Protein AF-A0A6N0DWV0-F1 (afdb_monomer_lite)

Radius of gyration: 39.63 Å; chains: 1; bounding box: 95×79×131 Å

Secondary structure (DSSP, 8-state):
-GGGHHHHHHHHHHHHHHHHHHHSSS---HHHHHHHHHHHHIIIIIIIHHHHHHHHHHHSHHHHHHHHTS---THHHHHHHHHHHHHHHHHHHHHS-HHHHHHHHHHHHHHHHHHHHHHHHHHHTT---TTSHHHHHHHHHHHHHHHHHHHHHHSPP---HHHHHSS------------------PPPPP---PPPPP--PPPPP-PPP----------PPPPPPPPPPPPPPP----------------PPPPPPPPPPPPPPPPPPPPPPPPPPPPPP-PPPPP-PPPGGGS--PPPTT-PPPTT----------TT---------TT-PPPPPP---TT----HHHHHHHHHHHHHHHHHHHHTT-

Foldseek 3Di:
DLQCQLVVLLVQLLVQLVCCQVPPPDHDDPQSSLLSSLLSLLQGNQQVVLQVLLCCLPVVVQVSQVLLQHHRDPVSNVSSVVSNVLNVLSNVLSPDDLVSLVVSLVVLLVVLLVVLVVLVVCVVVPRDNPHNSSVSSNCCSHVSSVSSVVSSVSHDDDDPCVVVVVPPPPPPPPDPPPPPPPDPDDDDDDDDDDDDDDPDDDDDDDDDDDDDDDDDDDDDDDDDDDDDDDDDDDDDDDDDDDDDDDDDDDDDDDDDDDDDDDDDDDDDDPDDDDDDDDDDPDPDDDDDPDPPPPDPDDPPPDDDPPPDDDPPDDDDPPDDPDPPPDPDPDDDDDDPPDDPPDDPDDPVNVVVVVVVVVVVVVVVVVVVD

Sequence (369 aa):
MTALFPILMWVAALVGAGAALRFGSKPADIGRAVSELTRYVFIFPLGVMGVWTFILHSLYAQDTALALGWAPSPFQFELALANLGIAAGCFYAAFAGKSGRLMMALIVGVFLIGSGVARIDSIVEGEVFSQGVGWSILIVDFATPIALMLLLWFAPREEPAAKAAEQPQQPARPQPQPVTRNLPQIAPPQPSSPQPVSLYPPPRPSGPSRSGVNQSGPVQRPPRQQPAPVRAEPRQAEPRQGESRQPGGRLPAPRQPAPPRQSPPLRPAPDPTPAPPQPRNEPLPRLDPDPGFEDFELPPDFELPPGFEPSPSFDPPTGFETPNFDPQPGRRAPLPQDPPSGAGGSLEDELEKATRAMRDRLARESDKG

pLDDT: mean 72.49, std 20.34, range [34.56, 98.75]

Structure (mmCIF, N/CA/C/O backbone):
data_AF-A0A6N0DWV0-F1
#
_entry.id   AF-A0A6N0DWV0-F1
#
loop_
_atom_site.group_PDB
_atom_site.id
_atom_site.type_symbol
_atom_site.label_atom_id
_atom_site.label_alt_id
_atom_site.label_comp_id
_atom_site.label_asym_id
_atom_site.label_entity_id
_atom_site.label_seq_id
_atom_site.pdbx_PDB_ins_code
_atom_site.Cartn_x
_atom_site.Cartn_y
_atom_site.Cartn_z
_atom_site.occupancy
_atom_site.B_iso_or_equiv
_atom_site.auth_seq_id
_atom_site.auth_comp_id
_atom_site.auth_asym_id
_atom_site.auth_atom_id
_atom_site.pdbx_PDB_model_num
ATOM 1 N N . MET A 1 1 ? -3.488 -12.998 -12.895 1.00 58.81 1 MET A N 1
ATOM 2 C CA . MET A 1 1 ? -3.799 -12.860 -11.449 1.00 58.81 1 MET A CA 1
ATOM 3 C C . MET A 1 1 ? -3.127 -11.633 -10.832 1.00 58.81 1 MET A C 1
ATOM 5 O O . MET A 1 1 ? -3.778 -10.944 -10.061 1.00 58.81 1 MET A O 1
ATOM 9 N N . THR A 1 2 ? -1.887 -11.310 -11.211 1.00 73.00 2 THR A N 1
ATOM 10 C CA . THR A 1 2 ? -1.129 -10.130 -10.744 1.00 73.00 2 THR A CA 1
ATOM 11 C C . THR A 1 2 ? -1.847 -8.791 -10.972 1.00 73.00 2 THR A C 1
ATOM 13 O O . THR A 1 2 ? -1.910 -7.983 -10.056 1.00 73.00 2 THR A O 1
ATOM 16 N N . ALA A 1 3 ? -2.487 -8.586 -12.130 1.00 83.00 3 ALA A N 1
ATOM 17 C CA . ALA A 1 3 ? -3.162 -7.320 -12.459 1.00 83.00 3 ALA A CA 1
ATOM 18 C C . ALA A 1 3 ? -4.378 -6.984 -11.569 1.00 83.00 3 ALA A C 1
ATOM 20 O O . ALA A 1 3 ? -4.740 -5.830 -11.407 1.00 83.00 3 ALA A O 1
ATOM 21 N N . LEU A 1 4 ? -5.035 -7.973 -10.958 1.00 89.75 4 LEU A N 1
ATOM 22 C CA . LEU A 1 4 ? -6.167 -7.695 -10.061 1.00 89.75 4 LEU A CA 1
ATOM 23 C C . LEU A 1 4 ? -5.728 -7.534 -8.609 1.00 89.75 4 LEU A C 1
ATOM 25 O O . LEU A 1 4 ? -6.506 -7.053 -7.790 1.00 89.75 4 LEU A O 1
ATOM 29 N N . PHE A 1 5 ? -4.498 -7.924 -8.282 1.00 91.38 5 PHE A N 1
ATOM 30 C CA . PHE A 1 5 ? -4.023 -7.974 -6.908 1.00 91.38 5 PHE A CA 1
ATOM 31 C C . PHE A 1 5 ? -4.120 -6.618 -6.180 1.00 91.38 5 PHE A C 1
ATOM 33 O O . PHE A 1 5 ? -4.683 -6.605 -5.084 1.00 91.38 5 PHE A O 1
ATOM 40 N N . PRO A 1 6 ? -3.726 -5.469 -6.774 1.00 92.44 6 PRO A N 1
ATOM 41 C CA . PRO A 1 6 ? -3.880 -4.170 -6.112 1.00 92.44 6 PRO A CA 1
ATOM 42 C C . PRO A 1 6 ? -5.339 -3.828 -5.780 1.00 92.44 6 PRO A C 1
ATOM 44 O O . PRO A 1 6 ? -5.650 -3.343 -4.692 1.00 92.44 6 PRO A O 1
ATOM 47 N N . ILE A 1 7 ? -6.257 -4.149 -6.695 1.00 93.25 7 ILE A N 1
ATOM 48 C CA . ILE A 1 7 ? -7.695 -3.923 -6.512 1.00 93.25 7 ILE A CA 1
ATOM 49 C C . ILE A 1 7 ? -8.254 -4.854 -5.431 1.00 93.25 7 ILE A C 1
ATOM 51 O O . ILE A 1 7 ? -9.029 -4.423 -4.578 1.00 93.25 7 ILE A O 1
ATOM 55 N N . LEU A 1 8 ? -7.826 -6.119 -5.413 1.00 95.44 8 LEU A N 1
ATOM 56 C CA . LEU A 1 8 ? -8.224 -7.080 -4.385 1.00 95.44 8 LEU A CA 1
ATOM 57 C C . LEU A 1 8 ? -7.757 -6.657 -2.989 1.00 95.44 8 LEU A C 1
ATOM 59 O O . LEU A 1 8 ? -8.485 -6.888 -2.027 1.00 95.44 8 LEU A O 1
ATOM 63 N N . MET A 1 9 ? -6.597 -6.007 -2.858 1.00 97.12 9 MET A N 1
ATOM 64 C CA . MET A 1 9 ? -6.143 -5.473 -1.568 1.00 97.12 9 MET A CA 1
ATOM 65 C C . MET A 1 9 ? -7.023 -4.318 -1.079 1.00 97.12 9 MET A C 1
ATOM 67 O O . MET A 1 9 ? -7.341 -4.247 0.108 1.00 97.12 9 MET A O 1
ATOM 71 N N . TRP A 1 10 ? -7.500 -3.462 -1.983 1.00 97.19 10 TRP A N 1
ATOM 72 C CA . TRP A 1 10 ? -8.509 -2.452 -1.653 1.00 97.19 10 TRP A CA 1
ATOM 73 C C . TRP A 1 10 ? -9.846 -3.070 -1.237 1.00 97.19 10 TRP A C 1
ATOM 75 O O . TRP A 1 10 ? -10.431 -2.663 -0.231 1.00 97.19 10 TRP A O 1
ATOM 85 N N . VAL A 1 11 ? -10.310 -4.099 -1.951 1.00 97.44 11 VAL A N 1
ATOM 86 C CA . VAL A 1 11 ? -11.511 -4.855 -1.559 1.00 97.44 11 VAL A CA 1
ATOM 87 C C . VAL A 1 11 ? -11.321 -5.495 -0.180 1.00 97.44 11 VAL A C 1
ATOM 89 O O . VAL A 1 11 ? -12.207 -5.388 0.665 1.00 97.44 11 VAL A O 1
ATOM 92 N N . ALA A 1 12 ? -10.159 -6.092 0.093 1.00 98.06 12 ALA A N 1
ATOM 93 C CA . ALA A 1 12 ? -9.832 -6.658 1.399 1.00 98.06 12 ALA A CA 1
ATOM 94 C C . ALA A 1 12 ? -9.845 -5.594 2.508 1.00 98.06 12 ALA A C 1
ATOM 96 O O . ALA A 1 12 ? -10.363 -5.859 3.593 1.00 98.06 12 ALA A O 1
ATOM 97 N N . ALA A 1 13 ? -9.364 -4.376 2.231 1.00 98.12 13 ALA A N 1
ATOM 98 C CA . ALA A 1 13 ? -9.442 -3.268 3.178 1.00 98.12 13 ALA A CA 1
ATOM 99 C C . ALA A 1 13 ? -10.889 -2.872 3.503 1.00 98.12 13 ALA A C 1
ATOM 101 O O . ALA A 1 13 ? -11.238 -2.721 4.676 1.00 98.12 13 ALA A O 1
ATOM 102 N N . LEU A 1 14 ? -11.747 -2.767 2.485 1.00 97.94 14 LEU A N 1
ATOM 103 C CA . LEU A 1 14 ? -13.171 -2.462 2.662 1.00 97.94 14 LEU A CA 1
ATOM 104 C C . LEU A 1 14 ? -13.898 -3.567 3.439 1.00 97.94 14 LEU A C 1
ATOM 106 O O . LEU A 1 14 ? -14.668 -3.273 4.354 1.00 97.94 14 LEU A O 1
ATOM 110 N N . VAL A 1 15 ? -13.628 -4.834 3.117 1.00 98.12 15 VAL A N 1
ATOM 111 C CA . VAL A 1 15 ? -14.206 -5.990 3.820 1.00 98.12 15 VAL A CA 1
ATOM 112 C C . VAL A 1 15 ? -13.731 -6.038 5.271 1.00 98.12 15 VAL A C 1
ATOM 114 O O . VAL A 1 15 ? -14.551 -6.226 6.167 1.00 98.12 15 VAL A O 1
ATOM 117 N N . GLY A 1 16 ? -12.437 -5.823 5.522 1.00 97.19 16 GLY A N 1
ATOM 118 C CA . GLY A 1 16 ? -11.869 -5.780 6.870 1.00 97.19 16 GLY A CA 1
ATOM 119 C C . GLY A 1 16 ? -12.485 -4.670 7.720 1.00 97.19 16 GLY A C 1
ATOM 120 O O . GLY A 1 16 ? -12.939 -4.925 8.839 1.00 97.19 16 GLY A O 1
ATOM 121 N N . ALA A 1 17 ? -12.596 -3.462 7.162 1.00 96.25 17 ALA A N 1
ATOM 122 C CA . ALA A 1 17 ? -13.246 -2.336 7.825 1.00 96.25 17 ALA A CA 1
ATOM 123 C C . ALA A 1 17 ? -14.735 -2.618 8.089 1.00 96.25 17 ALA A C 1
ATOM 125 O O . ALA A 1 17 ? -15.214 -2.432 9.208 1.00 96.25 17 ALA A O 1
ATOM 126 N N . GLY A 1 18 ? -15.459 -3.142 7.096 1.00 95.81 18 GLY A N 1
ATOM 127 C CA . GLY A 1 18 ? -16.867 -3.519 7.228 1.00 95.81 18 GLY A CA 1
ATOM 128 C C . GLY A 1 18 ? -17.097 -4.592 8.294 1.00 95.81 18 GLY A C 1
ATOM 129 O O . GLY A 1 18 ? -18.000 -4.458 9.121 1.00 95.81 18 GLY A O 1
ATOM 130 N N . ALA A 1 19 ? -16.246 -5.619 8.341 1.00 95.69 19 ALA A N 1
ATOM 131 C CA . ALA A 1 19 ? -16.285 -6.655 9.368 1.00 95.69 19 ALA A CA 1
ATOM 132 C C . ALA A 1 19 ? -16.011 -6.074 10.765 1.00 95.69 19 ALA A C 1
ATOM 134 O O . ALA A 1 19 ? -16.762 -6.352 11.702 1.00 95.69 19 ALA A O 1
ATOM 135 N N . ALA A 1 20 ? -1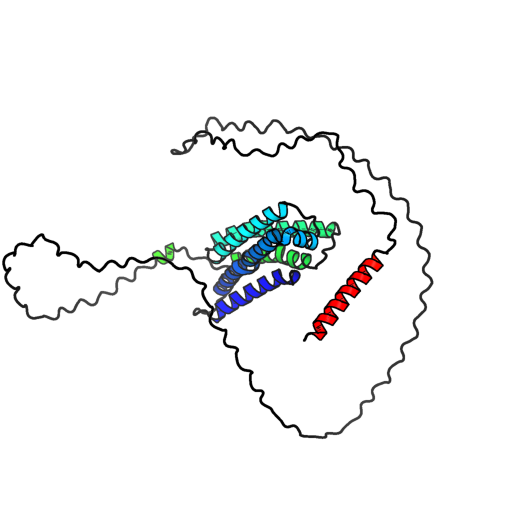4.999 -5.2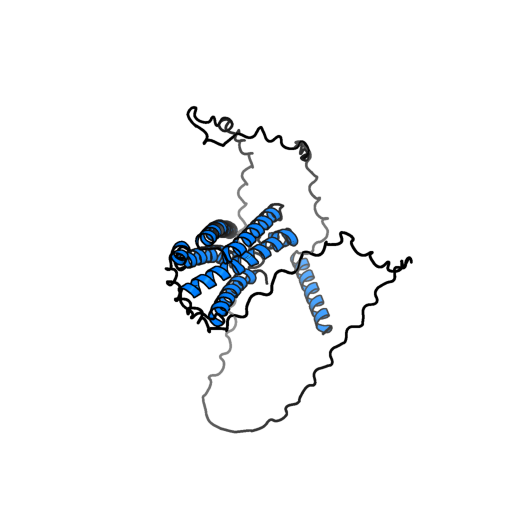13 10.910 1.00 93.62 20 ALA A N 1
ATOM 136 C CA . ALA A 1 20 ? -14.696 -4.558 12.183 1.00 93.62 20 ALA A CA 1
ATOM 137 C C . ALA A 1 20 ? -15.866 -3.694 12.683 1.00 93.62 20 ALA A C 1
ATOM 139 O O . ALA A 1 20 ? -16.192 -3.704 13.876 1.00 93.62 20 ALA A O 1
ATOM 140 N N . LEU A 1 21 ? -16.550 -2.987 11.782 1.00 94.06 21 LEU A N 1
ATOM 141 C CA . LEU A 1 21 ? -17.752 -2.225 12.116 1.00 94.06 21 LEU A CA 1
ATOM 142 C C . LEU A 1 21 ? -18.916 -3.140 12.510 1.00 94.06 21 LEU A C 1
ATOM 144 O O . LEU A 1 21 ? -19.553 -2.886 13.532 1.00 94.06 21 LEU A O 1
ATOM 148 N N . ARG A 1 22 ? -19.154 -4.218 11.752 1.00 93.38 22 ARG A N 1
ATOM 149 C CA . ARG A 1 22 ? -20.281 -5.145 11.944 1.00 93.38 22 ARG A CA 1
ATOM 150 C C . ARG A 1 22 ? -20.183 -5.991 13.212 1.00 93.38 22 ARG A C 1
ATOM 152 O O . ARG A 1 22 ? -21.222 -6.301 13.801 1.00 93.38 22 ARG A O 1
ATOM 159 N N . PHE A 1 23 ? -18.976 -6.411 13.584 1.00 92.31 23 PHE A N 1
ATOM 160 C CA . PHE A 1 23 ? -18.731 -7.322 14.707 1.00 92.31 23 PHE A CA 1
ATOM 161 C C . PHE A 1 23 ? -18.200 -6.621 15.963 1.00 92.31 23 PHE A C 1
ATOM 163 O O . PHE A 1 23 ? -18.047 -7.260 17.000 1.00 92.31 23 PHE A O 1
ATOM 170 N N . GLY A 1 24 ? -17.923 -5.318 15.899 1.00 85.50 24 GLY A N 1
ATOM 171 C CA . GLY A 1 24 ? -17.498 -4.560 17.072 1.00 85.50 24 GLY A CA 1
ATOM 172 C C . GLY A 1 24 ? -18.657 -4.200 18.002 1.00 85.50 24 GLY A C 1
ATOM 173 O O . GLY A 1 24 ? -19.756 -3.893 17.553 1.00 85.50 24 GLY A O 1
ATOM 174 N N . SER A 1 25 ? -18.388 -4.165 19.308 1.00 77.06 25 SER A N 1
ATOM 175 C CA . SER A 1 25 ? -19.392 -3.878 20.346 1.00 77.06 25 SER A CA 1
ATOM 176 C C . SER A 1 25 ? -19.855 -2.417 20.397 1.00 77.06 25 SER A C 1
ATOM 178 O O . SER A 1 25 ? -20.819 -2.102 21.088 1.00 77.06 25 SER A O 1
ATOM 180 N N . LYS A 1 26 ? -19.150 -1.506 19.714 1.00 79.56 26 LYS A N 1
ATOM 181 C CA . LYS A 1 26 ? -19.479 -0.075 19.670 1.00 79.56 26 LYS A CA 1
ATOM 182 C C . LYS A 1 26 ? -20.402 0.218 18.481 1.00 79.56 26 LYS A C 1
ATOM 184 O O . LYS A 1 26 ? -20.194 -0.376 17.422 1.00 79.56 26 LYS A O 1
ATOM 189 N N . PRO A 1 27 ? -21.365 1.148 18.603 1.00 80.06 27 PRO A N 1
ATOM 190 C CA . PRO A 1 27 ? -22.183 1.562 17.467 1.00 80.06 27 PRO A CA 1
ATOM 191 C C . PRO A 1 27 ? -21.300 2.072 16.320 1.00 80.06 27 PRO A C 1
ATOM 193 O O . PRO A 1 27 ? -20.208 2.604 16.538 1.00 80.06 27 PRO A O 1
ATOM 196 N N . ALA A 1 28 ? -21.745 1.850 15.086 1.00 83.06 28 ALA A N 1
ATOM 197 C CA . ALA A 1 28 ? -21.066 2.378 13.913 1.00 83.06 28 ALA A CA 1
ATOM 198 C C . ALA A 1 28 ? -21.375 3.877 13.799 1.00 83.06 28 ALA A C 1
ATOM 200 O O . ALA A 1 28 ? -22.519 4.255 13.558 1.00 83.06 28 ALA A O 1
ATOM 201 N N . ASP A 1 29 ? -20.358 4.715 13.978 1.00 91.25 29 ASP A N 1
ATOM 202 C CA . ASP A 1 29 ? -20.390 6.125 13.600 1.00 91.25 29 ASP A CA 1
ATOM 203 C C . ASP A 1 29 ? -19.400 6.382 12.447 1.00 91.25 29 ASP A C 1
ATOM 205 O O . ASP A 1 29 ? -18.578 5.525 12.098 1.00 91.25 29 ASP A O 1
ATOM 209 N N . ILE A 1 30 ? -19.497 7.562 11.828 1.00 90.44 30 ILE A N 1
ATOM 210 C CA . ILE A 1 30 ? -18.643 7.940 10.692 1.00 90.44 30 ILE A CA 1
ATOM 211 C C . ILE A 1 30 ? -17.168 7.990 11.114 1.00 90.44 30 ILE A C 1
ATOM 213 O O . ILE A 1 30 ? -16.301 7.540 10.369 1.00 90.44 30 ILE A O 1
ATOM 217 N N . GLY A 1 31 ? -16.870 8.489 12.315 1.00 91.62 31 GLY A N 1
ATOM 218 C CA . GLY A 1 31 ? -15.498 8.620 12.802 1.00 91.62 31 GLY A CA 1
ATOM 219 C C . GLY A 1 31 ? -14.794 7.274 12.971 1.00 91.62 31 GLY A C 1
ATOM 220 O O . GLY A 1 31 ? -13.642 7.099 12.568 1.00 91.62 31 GLY A O 1
ATOM 221 N N . ARG A 1 32 ? -15.512 6.293 13.510 1.00 90.88 32 ARG A N 1
ATOM 222 C CA . ARG A 1 32 ? -15.101 4.901 13.642 1.00 90.88 32 ARG A CA 1
ATOM 223 C C . ARG A 1 32 ? -14.959 4.258 12.271 1.00 90.88 32 ARG A C 1
ATOM 225 O O . ARG A 1 32 ? -13.961 3.584 12.048 1.00 90.88 32 ARG A O 1
ATOM 232 N N . ALA A 1 33 ? -15.896 4.491 11.350 1.00 94.50 33 ALA A N 1
ATOM 233 C CA . ALA A 1 33 ? -15.789 3.980 9.984 1.00 94.50 33 ALA A CA 1
ATOM 234 C C . ALA A 1 33 ? -14.523 4.486 9.279 1.00 94.50 33 ALA A C 1
ATOM 236 O O . ALA A 1 33 ? -13.776 3.683 8.722 1.00 94.50 33 ALA A O 1
ATOM 237 N N . VAL A 1 34 ? -14.232 5.785 9.382 1.00 95.75 34 VAL A N 1
ATOM 238 C CA . VAL A 1 34 ? -13.004 6.387 8.843 1.00 95.75 34 VAL A CA 1
ATOM 239 C C . VAL A 1 34 ? -11.757 5.812 9.519 1.00 95.75 34 VAL A C 1
ATOM 241 O O . VAL A 1 34 ? -10.797 5.469 8.830 1.00 95.75 34 VAL A O 1
ATOM 244 N N . SER A 1 35 ? -11.756 5.661 10.846 1.00 94.19 35 SER A N 1
ATOM 245 C CA . SER A 1 35 ? -10.600 5.127 11.580 1.00 94.19 35 SER A CA 1
ATOM 246 C C . SER A 1 35 ? -10.298 3.665 11.232 1.00 94.19 35 SER A C 1
ATOM 248 O O . SER A 1 35 ? -9.143 3.324 10.964 1.00 94.19 35 SER A O 1
ATOM 250 N N . GLU A 1 36 ? -11.322 2.807 11.174 1.00 95.56 36 GLU A N 1
ATOM 251 C CA . GLU A 1 36 ? -11.154 1.403 10.782 1.00 95.56 36 GLU A CA 1
ATOM 252 C C . GLU A 1 36 ? -10.740 1.294 9.313 1.00 95.56 36 GLU A C 1
ATOM 254 O O . GLU A 1 36 ? -9.793 0.575 9.002 1.00 95.56 36 GLU A O 1
ATOM 259 N N . LEU A 1 37 ? -11.368 2.051 8.406 1.00 97.44 37 LEU A N 1
ATOM 260 C CA . LEU A 1 37 ? -10.975 2.041 6.997 1.00 97.44 37 LEU A CA 1
ATOM 261 C C . LEU A 1 37 ? -9.521 2.490 6.816 1.00 97.44 37 LEU A C 1
ATOM 263 O O . LEU A 1 37 ? -8.762 1.806 6.137 1.00 97.44 37 LEU A O 1
ATOM 267 N N . THR A 1 38 ? -9.097 3.562 7.491 1.00 97.75 38 THR A N 1
ATOM 268 C CA . THR A 1 38 ? -7.694 4.016 7.480 1.00 97.75 38 THR A CA 1
ATOM 269 C C . THR A 1 38 ? -6.751 2.901 7.924 1.00 97.75 38 THR A C 1
ATOM 271 O O . THR A 1 38 ? -5.762 2.612 7.251 1.00 97.75 38 THR A O 1
ATOM 274 N N . ARG A 1 39 ? -7.070 2.231 9.037 1.00 97.50 39 ARG A N 1
ATOM 275 C CA . ARG A 1 39 ? -6.275 1.115 9.564 1.00 97.50 39 ARG A CA 1
ATOM 276 C C . ARG A 1 39 ? -6.152 -0.024 8.555 1.00 97.50 39 ARG A C 1
ATOM 278 O O . ARG A 1 39 ? -5.053 -0.528 8.343 1.00 97.50 39 ARG A O 1
ATOM 285 N N . TYR A 1 40 ? -7.251 -0.425 7.925 1.00 98.31 40 TYR A N 1
ATOM 286 C CA . TYR A 1 40 ? -7.235 -1.525 6.964 1.00 98.31 40 TYR A CA 1
ATOM 287 C C . TYR A 1 40 ? -6.605 -1.155 5.614 1.00 98.31 40 TYR A C 1
ATOM 289 O O . TYR A 1 40 ? -6.038 -2.036 4.970 1.00 98.31 40 TYR A O 1
ATOM 297 N N . VAL A 1 41 ? -6.611 0.125 5.225 1.00 98.44 41 VAL A N 1
ATOM 298 C CA . VAL A 1 41 ? -5.820 0.634 4.090 1.00 98.44 41 VAL A CA 1
ATOM 299 C C . VAL A 1 41 ? -4.318 0.511 4.374 1.00 98.44 41 VAL A C 1
ATOM 301 O O . VAL A 1 41 ? -3.569 0.018 3.533 1.00 98.44 41 VAL A O 1
ATOM 304 N N . PHE A 1 42 ? -3.862 0.852 5.582 1.00 98.62 42 PHE A N 1
ATOM 305 C CA . PHE A 1 42 ? -2.465 0.614 5.963 1.00 98.62 42 PHE A CA 1
ATOM 306 C C . PHE A 1 42 ? -2.091 -0.876 5.972 1.00 98.62 42 PHE A C 1
ATOM 308 O O . PHE A 1 42 ? -0.976 -1.227 5.597 1.00 98.62 42 PHE A O 1
ATOM 315 N N . ILE A 1 43 ? -3.012 -1.765 6.358 1.00 98.69 43 ILE A N 1
ATOM 316 C CA . ILE A 1 43 ? -2.743 -3.210 6.402 1.00 98.69 43 ILE A CA 1
ATOM 317 C C . ILE A 1 43 ? -2.682 -3.814 5.000 1.00 98.69 43 ILE A C 1
ATOM 319 O O . ILE A 1 43 ? -1.707 -4.487 4.684 1.00 98.69 43 ILE A O 1
ATOM 323 N N . PHE A 1 44 ? -3.710 -3.627 4.171 1.00 98.50 44 PHE A N 1
ATOM 324 C CA . PHE A 1 44 ? -3.857 -4.407 2.939 1.00 98.50 44 PHE A CA 1
ATOM 325 C C . PHE A 1 44 ? -3.205 -3.742 1.717 1.00 98.50 44 PHE A C 1
ATOM 327 O O . PHE A 1 44 ? -2.170 -4.242 1.272 1.00 98.50 44 PHE A O 1
ATOM 334 N N . PRO A 1 45 ? -3.740 -2.635 1.161 1.00 97.75 45 PRO A N 1
ATOM 335 C CA . PRO A 1 45 ? -3.192 -2.030 -0.050 1.00 97.75 45 PRO A CA 1
ATOM 336 C C . PRO A 1 45 ? -1.815 -1.392 0.145 1.00 97.75 45 PRO A C 1
ATOM 338 O O . PRO A 1 45 ? -1.164 -1.115 -0.854 1.00 97.75 45 PRO A O 1
ATOM 341 N N . LEU A 1 46 ? -1.351 -1.197 1.385 1.00 98.12 46 LEU A N 1
ATOM 342 C CA . LEU A 1 46 ? 0.009 -0.733 1.666 1.00 98.12 46 LEU A CA 1
ATOM 343 C C . LEU A 1 46 ? 0.910 -1.821 2.263 1.00 98.12 46 LEU A C 1
ATOM 345 O O . LEU A 1 46 ? 1.934 -2.153 1.676 1.00 98.12 46 LEU A O 1
ATOM 349 N N . GLY A 1 47 ? 0.540 -2.401 3.408 1.00 98.44 47 GLY A N 1
ATOM 350 C CA . GLY A 1 47 ? 1.359 -3.400 4.101 1.00 98.44 47 GLY A CA 1
ATOM 351 C C . GLY A 1 47 ? 1.523 -4.699 3.309 1.00 98.44 47 GLY A C 1
ATOM 352 O O . GLY A 1 47 ? 2.619 -5.038 2.868 1.00 98.44 47 GLY A O 1
ATOM 353 N N . VAL A 1 48 ? 0.429 -5.434 3.098 1.00 98.38 48 VAL A N 1
ATOM 354 C CA . VAL A 1 48 ? 0.443 -6.715 2.368 1.00 98.38 48 VAL A CA 1
ATOM 355 C C . VAL A 1 48 ? 0.890 -6.518 0.919 1.00 98.38 48 VAL A C 1
ATOM 357 O O . VAL A 1 48 ? 1.651 -7.339 0.407 1.00 98.38 48 VAL A O 1
ATOM 360 N N . MET A 1 49 ? 0.473 -5.424 0.276 1.00 96.62 49 MET A N 1
ATOM 361 C CA . MET A 1 49 ? 0.934 -5.080 -1.070 1.00 96.62 49 MET A CA 1
ATOM 362 C C . MET A 1 49 ? 2.450 -4.854 -1.108 1.00 96.62 49 MET A C 1
ATOM 364 O O . MET A 1 49 ? 3.113 -5.453 -1.945 1.00 96.62 49 MET A O 1
ATOM 368 N N . GLY A 1 50 ? 3.022 -4.106 -0.161 1.00 97.75 50 GLY A N 1
ATOM 369 C CA . GLY A 1 50 ? 4.471 -3.906 -0.081 1.00 97.75 50 GLY A CA 1
ATOM 370 C C . GLY A 1 50 ? 5.249 -5.207 0.152 1.00 97.75 50 GLY A C 1
ATOM 371 O O . GLY A 1 50 ? 6.281 -5.420 -0.480 1.00 97.75 50 GLY A O 1
ATOM 372 N N . VAL A 1 51 ? 4.731 -6.137 0.969 1.00 98.56 51 VAL A N 1
ATOM 373 C CA . VAL A 1 51 ? 5.333 -7.481 1.125 1.00 98.56 51 VAL A CA 1
ATOM 374 C C . VAL A 1 51 ? 5.273 -8.272 -0.182 1.00 98.56 51 VAL A C 1
ATOM 376 O O . VAL A 1 51 ? 6.245 -8.922 -0.561 1.00 98.56 51 VAL A O 1
ATOM 379 N N . TRP A 1 52 ? 4.143 -8.222 -0.885 1.00 96.50 52 TRP A N 1
ATOM 380 C CA . TRP A 1 52 ? 3.993 -8.879 -2.181 1.00 96.50 52 TRP A CA 1
ATOM 381 C C . TRP A 1 52 ? 4.958 -8.300 -3.225 1.00 96.50 52 TRP A C 1
ATOM 383 O O . TRP A 1 52 ? 5.648 -9.060 -3.903 1.00 96.50 52 TRP A O 1
ATOM 393 N N . THR A 1 53 ? 5.083 -6.975 -3.288 1.00 95.44 53 THR A N 1
ATOM 394 C CA . THR A 1 53 ? 6.030 -6.265 -4.156 1.00 95.44 53 THR A CA 1
ATOM 395 C C . THR A 1 53 ? 7.475 -6.623 -3.804 1.00 95.44 53 THR A C 1
ATOM 397 O O . THR A 1 53 ? 8.253 -6.946 -4.698 1.00 95.44 53 THR A O 1
ATOM 400 N N . PHE A 1 54 ? 7.831 -6.694 -2.517 1.00 98.12 54 PHE A N 1
ATOM 401 C CA . PHE A 1 54 ? 9.133 -7.209 -2.078 1.00 98.12 54 PHE A CA 1
ATOM 402 C C . PHE A 1 54 ? 9.398 -8.620 -2.616 1.00 98.12 54 PHE A C 1
ATOM 404 O O . PHE A 1 54 ? 10.458 -8.864 -3.189 1.00 98.12 54 PHE A O 1
ATOM 411 N N . ILE A 1 55 ? 8.443 -9.547 -2.480 1.00 97.38 55 ILE A N 1
ATOM 412 C CA . ILE A 1 55 ? 8.591 -10.926 -2.974 1.00 97.38 55 ILE A CA 1
ATOM 413 C C . ILE A 1 55 ? 8.820 -10.942 -4.489 1.00 97.38 55 ILE A C 1
ATOM 415 O O . ILE A 1 55 ? 9.708 -11.650 -4.963 1.00 97.38 55 ILE A O 1
ATOM 419 N N . LEU A 1 56 ? 8.048 -10.161 -5.247 1.00 94.81 56 LEU A N 1
ATOM 420 C CA . LEU A 1 56 ? 8.178 -10.099 -6.701 1.00 94.81 56 LEU A CA 1
ATOM 421 C C . LEU A 1 56 ? 9.528 -9.535 -7.142 1.00 94.81 56 LEU A C 1
ATOM 423 O O . LEU A 1 56 ? 10.210 -10.152 -7.955 1.00 94.81 56 LEU A O 1
ATOM 427 N N . HIS A 1 57 ? 9.954 -8.416 -6.567 1.00 95.62 57 HIS A N 1
ATOM 428 C CA . HIS A 1 57 ? 11.193 -7.750 -6.960 1.00 95.62 57 HIS A CA 1
ATOM 429 C C . HIS A 1 57 ? 12.465 -8.414 -6.405 1.00 95.62 57 HIS A C 1
ATOM 431 O O . HIS A 1 57 ? 13.549 -8.167 -6.924 1.00 95.62 57 HIS A O 1
ATOM 437 N N . SER A 1 58 ? 12.354 -9.279 -5.390 1.00 97.38 58 SER A N 1
ATOM 438 C CA . SER A 1 58 ? 13.491 -10.041 -4.850 1.00 97.38 58 SER A CA 1
ATOM 439 C C . SER A 1 58 ? 13.601 -11.449 -5.437 1.00 97.38 58 SER A C 1
ATOM 441 O O . SER A 1 58 ? 14.658 -11.818 -5.940 1.00 97.38 58 SER A O 1
ATOM 443 N N . LEU A 1 59 ? 12.526 -12.244 -5.390 1.00 96.62 59 LEU A N 1
ATOM 444 C CA . LEU A 1 59 ? 12.554 -13.660 -5.781 1.00 96.62 59 LEU A CA 1
ATOM 445 C C . LEU A 1 59 ? 12.222 -13.877 -7.260 1.00 96.62 59 LEU A C 1
ATOM 447 O O . LEU A 1 59 ? 12.696 -14.839 -7.857 1.00 96.62 59 LEU A O 1
ATOM 451 N N . TYR A 1 60 ? 11.424 -12.985 -7.848 1.00 94.94 60 TYR A N 1
ATOM 452 C CA . TYR A 1 60 ? 10.956 -13.068 -9.236 1.00 94.94 60 TYR A CA 1
ATOM 453 C C . TYR A 1 60 ? 11.376 -11.827 -10.034 1.00 94.94 60 TYR A C 1
ATOM 455 O O . TYR A 1 60 ? 10.633 -11.344 -10.890 1.00 94.94 60 TYR A O 1
ATOM 463 N N . ALA A 1 61 ? 12.556 -11.278 -9.725 1.00 94.56 61 ALA A N 1
ATOM 464 C CA . ALA A 1 61 ? 13.009 -9.982 -10.225 1.00 94.56 61 ALA A CA 1
ATOM 465 C C . ALA A 1 61 ? 13.003 -9.904 -11.761 1.00 94.56 61 ALA A C 1
ATOM 467 O O . ALA A 1 61 ? 12.541 -8.919 -12.331 1.00 94.56 61 ALA A O 1
ATOM 468 N N . GLN A 1 62 ? 13.471 -10.963 -12.430 1.00 93.06 62 GLN A N 1
ATOM 469 C CA . GLN A 1 62 ? 13.544 -11.032 -13.890 1.00 93.06 62 GLN A CA 1
ATOM 470 C C . GLN A 1 62 ? 12.154 -11.044 -14.538 1.00 93.06 62 GLN A C 1
ATOM 472 O O . GLN A 1 62 ? 11.882 -10.221 -15.409 1.00 93.06 62 GLN A O 1
ATOM 477 N N . ASP A 1 63 ? 11.265 -11.929 -14.082 1.00 90.69 63 ASP A N 1
ATOM 478 C CA . ASP A 1 63 ? 9.895 -12.023 -14.601 1.00 90.69 63 ASP A CA 1
ATOM 479 C C . ASP A 1 63 ? 9.116 -10.729 -14.344 1.00 90.69 63 ASP A C 1
ATOM 481 O O . ASP A 1 63 ? 8.383 -10.248 -15.208 1.00 90.69 63 ASP A O 1
ATOM 485 N N . THR A 1 64 ? 9.314 -10.135 -13.165 1.00 89.69 64 THR A N 1
ATOM 486 C CA . THR A 1 64 ? 8.682 -8.873 -12.769 1.00 89.69 64 THR A CA 1
ATOM 487 C C . THR A 1 64 ? 9.163 -7.717 -13.643 1.00 89.69 64 THR A C 1
ATOM 489 O O . THR A 1 64 ? 8.343 -6.917 -14.088 1.00 89.69 64 THR A O 1
ATOM 492 N N . ALA A 1 65 ? 10.462 -7.645 -13.949 1.00 88.69 65 ALA A N 1
ATOM 493 C CA . ALA A 1 65 ? 11.012 -6.636 -14.850 1.00 88.69 65 ALA A CA 1
ATOM 494 C C . ALA A 1 65 ? 10.385 -6.731 -16.250 1.00 88.69 65 ALA A C 1
ATOM 496 O O . ALA A 1 65 ? 9.795 -5.773 -16.750 1.00 88.69 65 ALA A O 1
ATOM 497 N N . LEU A 1 66 ? 10.388 -7.930 -16.835 1.00 85.31 66 LEU A N 1
ATOM 498 C CA . LEU A 1 66 ? 9.816 -8.164 -18.162 1.00 85.31 66 LEU A CA 1
ATOM 499 C C . LEU A 1 66 ? 8.304 -7.884 -18.211 1.00 85.31 66 LEU A C 1
ATOM 501 O O . LEU A 1 66 ? 7.800 -7.347 -19.199 1.00 85.31 66 LEU A O 1
ATOM 505 N N . ALA A 1 67 ? 7.570 -8.209 -17.144 1.00 82.62 67 ALA A N 1
ATOM 506 C CA . ALA A 1 67 ? 6.140 -7.914 -17.040 1.00 82.62 67 ALA A CA 1
ATOM 507 C C . ALA A 1 67 ? 5.844 -6.409 -16.919 1.00 82.62 67 ALA A C 1
ATOM 509 O O . ALA A 1 67 ? 4.780 -5.954 -17.348 1.00 82.62 67 ALA A O 1
ATOM 510 N N . LEU A 1 68 ? 6.767 -5.646 -16.326 1.00 81.12 68 LEU A N 1
ATOM 511 C CA . LEU A 1 68 ? 6.654 -4.199 -16.152 1.00 81.12 68 LEU A CA 1
ATOM 512 C C . LEU A 1 68 ? 7.176 -3.390 -17.346 1.00 81.12 68 LEU A C 1
ATOM 514 O O . LEU A 1 68 ? 6.863 -2.208 -17.407 1.00 81.12 68 LEU A O 1
ATOM 518 N N . GLY A 1 69 ? 7.886 -4.017 -18.289 1.00 79.62 69 GLY A N 1
ATOM 519 C CA . GLY A 1 69 ? 8.351 -3.380 -19.528 1.00 79.62 69 GLY A CA 1
ATOM 520 C C . GLY A 1 69 ? 9.800 -2.884 -19.505 1.00 79.62 69 GLY A C 1
ATOM 521 O O . GLY A 1 69 ? 10.252 -2.320 -20.487 1.00 79.62 69 GLY A O 1
ATOM 522 N N . TRP A 1 70 ? 10.551 -3.154 -18.436 1.00 83.50 70 TRP A N 1
ATOM 523 C CA . TRP A 1 70 ? 11.925 -2.673 -18.242 1.00 83.50 70 TRP A CA 1
ATOM 524 C C . TRP A 1 70 ? 12.932 -3.818 -18.084 1.00 83.50 70 TRP A C 1
ATOM 526 O O . TRP A 1 70 ? 12.585 -4.950 -17.735 1.00 83.50 70 TRP A O 1
ATOM 536 N N . ALA A 1 71 ? 14.204 -3.533 -18.365 1.00 89.00 71 ALA A N 1
ATOM 537 C CA . ALA A 1 71 ? 15.269 -4.528 -18.310 1.00 89.00 71 ALA A CA 1
ATOM 538 C C . ALA A 1 71 ? 15.543 -5.001 -16.861 1.00 89.00 71 ALA A C 1
ATOM 540 O O . ALA A 1 71 ? 15.596 -4.175 -15.944 1.00 89.00 71 ALA A O 1
ATOM 541 N N . PRO A 1 72 ? 15.767 -6.311 -16.624 1.00 92.31 72 PRO A N 1
ATOM 542 C CA . PRO A 1 72 ? 16.209 -6.811 -15.322 1.00 92.31 72 PRO A CA 1
ATOM 543 C C . PRO A 1 72 ? 17.533 -6.168 -14.884 1.00 92.31 72 PRO A C 1
ATOM 545 O O . PRO A 1 72 ? 18.483 -6.106 -15.664 1.00 92.31 72 PRO A O 1
ATOM 548 N N . SER A 1 73 ? 17.620 -5.725 -13.628 1.00 94.50 73 SER A N 1
ATOM 549 C CA . SER A 1 73 ? 18.820 -5.080 -13.078 1.00 94.50 73 SER A CA 1
ATOM 550 C C . SER A 1 73 ? 18.935 -5.271 -11.554 1.00 94.50 73 SER A C 1
ATOM 552 O O . SER A 1 73 ? 17.935 -5.595 -10.905 1.00 94.50 73 SER A O 1
ATOM 554 N N . PRO A 1 74 ? 20.123 -5.059 -10.947 1.00 93.75 74 PRO A N 1
ATOM 555 C CA . PRO A 1 74 ? 20.305 -5.141 -9.491 1.00 93.75 74 PRO A CA 1
ATOM 556 C C . PRO A 1 74 ? 19.408 -4.187 -8.691 1.00 93.75 74 PRO A C 1
ATOM 558 O O . PRO A 1 74 ? 19.041 -4.496 -7.559 1.00 93.75 74 PRO A O 1
ATOM 561 N N . PHE A 1 75 ? 18.983 -3.077 -9.306 1.00 94.75 75 PHE A N 1
ATOM 562 C CA . PHE A 1 75 ? 18.062 -2.102 -8.716 1.00 94.75 75 PHE A CA 1
ATOM 563 C C . PHE A 1 75 ? 16.738 -2.731 -8.250 1.00 94.75 75 PHE A C 1
ATOM 565 O O . PHE A 1 75 ? 16.127 -2.259 -7.294 1.00 94.75 75 PHE A O 1
ATOM 572 N N . GLN A 1 76 ? 16.318 -3.847 -8.860 1.00 95.69 76 GLN A N 1
ATOM 573 C CA . GLN A 1 76 ? 15.138 -4.603 -8.429 1.00 95.69 76 GLN A CA 1
ATOM 574 C C . GLN A 1 76 ? 15.226 -5.002 -6.946 1.00 95.69 76 GLN A C 1
ATOM 576 O O . GLN A 1 76 ? 14.236 -4.912 -6.223 1.00 95.69 76 GLN A O 1
ATOM 581 N N . PHE A 1 77 ? 16.408 -5.388 -6.457 1.00 97.00 77 PHE A N 1
ATOM 582 C CA . PHE A 1 77 ? 16.569 -5.797 -5.063 1.00 97.00 77 PHE A CA 1
ATOM 583 C C . PHE A 1 77 ? 16.488 -4.612 -4.089 1.00 97.00 77 PHE A C 1
ATOM 585 O O . PHE A 1 77 ? 15.860 -4.723 -3.037 1.00 97.00 77 PHE A O 1
ATOM 592 N N . GLU A 1 78 ? 17.049 -3.458 -4.453 1.00 97.50 78 GLU A N 1
ATOM 593 C CA . GLU A 1 78 ? 16.911 -2.220 -3.672 1.00 97.50 78 GLU A CA 1
ATOM 594 C C . GLU A 1 78 ? 15.446 -1.779 -3.599 1.00 97.50 78 GLU A C 1
ATOM 596 O O . GLU A 1 78 ? 14.929 -1.491 -2.516 1.00 97.50 78 GLU A O 1
ATOM 601 N N . LEU A 1 79 ? 14.743 -1.824 -4.734 1.00 95.88 79 LEU A N 1
ATOM 602 C CA . LEU A 1 79 ? 13.312 -1.548 -4.806 1.00 95.88 79 LEU A CA 1
ATOM 603 C C . LEU A 1 79 ? 12.498 -2.539 -3.961 1.00 95.88 79 LEU A C 1
ATOM 605 O O . LEU A 1 79 ? 11.531 -2.146 -3.300 1.00 95.88 79 LEU A O 1
ATOM 609 N N . ALA A 1 80 ? 12.892 -3.814 -3.939 1.00 97.81 80 ALA A N 1
ATOM 610 C CA . ALA A 1 80 ? 12.278 -4.816 -3.079 1.00 97.81 80 ALA A CA 1
ATOM 611 C C . ALA A 1 80 ? 12.432 -4.432 -1.599 1.00 97.81 80 ALA A C 1
ATOM 613 O O . ALA A 1 80 ? 11.439 -4.393 -0.867 1.00 97.81 80 ALA A O 1
ATOM 614 N N . LEU A 1 81 ? 13.652 -4.118 -1.154 1.00 98.50 81 LEU A N 1
ATOM 615 C CA . LEU A 1 81 ? 13.927 -3.737 0.235 1.00 98.50 81 LEU A CA 1
ATOM 616 C C . LEU A 1 81 ? 13.214 -2.441 0.639 1.00 98.50 81 LEU A C 1
ATOM 618 O O . LEU A 1 81 ? 12.677 -2.365 1.747 1.00 98.50 81 LEU A O 1
ATOM 622 N N . ALA A 1 82 ? 13.129 -1.461 -0.263 1.00 98.12 82 ALA A N 1
ATOM 623 C CA . ALA A 1 82 ? 12.351 -0.245 -0.044 1.00 98.12 82 ALA A CA 1
ATOM 624 C C . ALA A 1 82 ? 10.869 -0.567 0.222 1.00 98.12 82 ALA A C 1
ATOM 626 O O . ALA A 1 82 ? 10.293 -0.091 1.204 1.00 98.12 82 ALA A O 1
ATOM 627 N N . ASN A 1 83 ? 10.264 -1.447 -0.585 1.00 98.38 83 ASN A N 1
ATOM 628 C CA . ASN A 1 83 ? 8.883 -1.894 -0.383 1.00 98.38 83 ASN A CA 1
ATOM 629 C C . ASN A 1 83 ? 8.694 -2.684 0.920 1.00 98.38 83 ASN A C 1
ATOM 631 O O . ASN A 1 83 ? 7.669 -2.525 1.584 1.00 98.38 83 ASN A O 1
ATOM 635 N N . LEU A 1 84 ? 9.679 -3.490 1.327 1.00 98.62 84 LEU A N 1
ATOM 636 C CA . LEU A 1 84 ? 9.639 -4.198 2.608 1.00 98.62 84 LEU A CA 1
ATOM 637 C C . LEU A 1 84 ? 9.669 -3.225 3.799 1.00 98.62 84 LEU A C 1
ATOM 639 O O . LEU A 1 84 ? 8.900 -3.388 4.749 1.00 98.62 84 LEU A O 1
ATOM 643 N N . GLY A 1 85 ? 10.512 -2.190 3.732 1.00 98.69 85 GLY A N 1
ATOM 644 C CA . GLY A 1 85 ? 10.566 -1.125 4.736 1.00 98.69 85 GLY A CA 1
ATOM 645 C C . GLY A 1 85 ? 9.254 -0.341 4.824 1.00 98.69 85 GLY A C 1
ATOM 646 O O . GLY A 1 85 ? 8.713 -0.155 5.918 1.00 98.69 85 GLY A O 1
ATOM 647 N N . ILE A 1 86 ? 8.688 0.041 3.674 1.00 98.50 86 ILE A N 1
ATOM 648 C CA . ILE A 1 86 ? 7.369 0.689 3.594 1.00 98.50 86 ILE A CA 1
ATOM 649 C C . ILE A 1 86 ? 6.290 -0.213 4.200 1.00 98.50 86 ILE A C 1
ATOM 651 O O . ILE A 1 86 ? 5.483 0.264 5.000 1.00 98.50 86 ILE A O 1
ATOM 655 N N . ALA A 1 87 ? 6.285 -1.509 3.877 1.00 98.69 87 ALA A N 1
ATOM 656 C CA . ALA A 1 87 ? 5.315 -2.458 4.411 1.00 98.69 87 A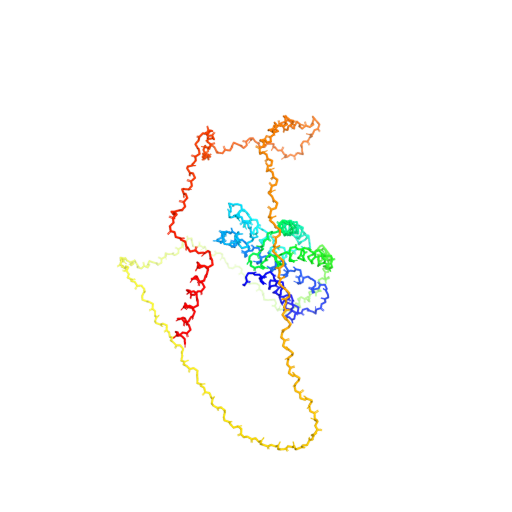LA A CA 1
ATOM 657 C C . ALA A 1 87 ? 5.376 -2.544 5.941 1.00 98.69 87 ALA A C 1
ATOM 659 O O . ALA A 1 87 ? 4.342 -2.439 6.605 1.00 98.69 87 ALA A O 1
ATOM 660 N N . ALA A 1 88 ? 6.579 -2.672 6.508 1.00 98.75 88 ALA A N 1
ATOM 661 C CA . ALA A 1 88 ? 6.784 -2.692 7.955 1.00 98.75 88 ALA A CA 1
ATOM 662 C C . ALA A 1 88 ? 6.277 -1.399 8.621 1.00 98.75 88 ALA A C 1
ATOM 664 O O . ALA A 1 88 ? 5.524 -1.459 9.599 1.00 98.75 88 ALA A O 1
ATOM 665 N N . GLY A 1 89 ? 6.613 -0.236 8.053 1.00 98.69 89 GLY A N 1
ATOM 666 C CA . GLY A 1 89 ? 6.123 1.060 8.526 1.00 98.69 89 GLY A CA 1
ATOM 667 C C . GLY A 1 89 ? 4.600 1.193 8.435 1.00 98.69 89 GLY A C 1
ATOM 668 O O . GLY A 1 89 ? 3.966 1.717 9.349 1.00 98.69 89 GLY A O 1
ATOM 669 N N . CYS A 1 90 ? 3.980 0.657 7.382 1.00 98.62 90 CYS A N 1
ATOM 670 C CA . CYS A 1 90 ? 2.526 0.669 7.217 1.00 98.62 90 CYS A CA 1
ATOM 671 C C . CYS A 1 90 ? 1.824 -0.257 8.216 1.00 98.62 90 CYS A C 1
ATOM 673 O O . CYS A 1 90 ? 0.814 0.138 8.801 1.00 98.62 90 CYS A O 1
ATOM 675 N N . PHE A 1 91 ? 2.375 -1.444 8.491 1.00 98.69 91 PHE A N 1
ATOM 676 C CA . PHE A 1 91 ? 1.854 -2.299 9.557 1.00 98.69 91 PHE A CA 1
ATOM 677 C C . PHE A 1 91 ? 1.937 -1.618 10.919 1.00 98.69 91 PHE A C 1
ATOM 679 O O . PHE A 1 91 ? 0.978 -1.698 11.678 1.00 98.69 91 PHE A O 1
ATOM 686 N N . TYR A 1 92 ? 3.020 -0.896 11.210 1.00 98.38 92 TYR A N 1
ATOM 687 C CA . TYR A 1 92 ? 3.096 -0.063 12.409 1.00 98.38 92 TYR A CA 1
ATOM 688 C C . TYR A 1 92 ? 2.025 1.046 12.399 1.00 98.38 92 TYR A C 1
ATOM 690 O O . TYR A 1 92 ? 1.236 1.165 13.341 1.00 98.38 92 TYR A O 1
ATOM 698 N N . ALA A 1 93 ? 1.927 1.816 11.311 1.00 97.94 93 ALA A N 1
ATOM 699 C CA . ALA A 1 93 ? 0.993 2.936 11.183 1.00 97.94 93 ALA A CA 1
ATOM 700 C C . ALA A 1 93 ? -0.482 2.527 11.299 1.00 97.94 93 ALA A C 1
ATOM 702 O O . ALA A 1 93 ? -1.291 3.288 11.836 1.00 97.94 93 ALA A O 1
ATOM 703 N N . ALA A 1 94 ? -0.840 1.309 10.883 1.00 97.69 94 ALA A N 1
ATOM 704 C CA . ALA A 1 94 ? -2.188 0.771 11.053 1.00 97.69 94 ALA A CA 1
ATOM 705 C C . ALA A 1 94 ? -2.677 0.854 12.514 1.00 97.69 94 ALA A C 1
ATOM 707 O O . ALA A 1 94 ? -3.864 1.094 12.765 1.00 97.69 94 ALA A O 1
ATOM 708 N N . PHE A 1 95 ? -1.764 0.724 13.477 1.00 96.62 95 PHE A N 1
ATOM 709 C CA . PHE A 1 95 ? -2.055 0.759 14.913 1.00 96.62 95 PHE A CA 1
ATOM 710 C C . PHE A 1 95 ? -1.516 2.007 15.620 1.00 96.62 95 PHE A C 1
ATOM 712 O O . PHE A 1 95 ? -1.839 2.224 16.786 1.00 96.62 95 PHE A O 1
ATOM 719 N N . ALA A 1 96 ? -0.725 2.830 14.932 1.00 94.88 96 ALA A N 1
ATOM 720 C CA . ALA A 1 96 ? -0.243 4.097 15.458 1.00 94.88 96 ALA A CA 1
ATOM 721 C C . ALA A 1 96 ? -1.358 5.157 15.514 1.00 94.88 96 ALA A C 1
ATOM 723 O O . ALA A 1 96 ? -2.396 5.037 14.856 1.00 94.88 96 ALA A O 1
ATOM 724 N N . GLY A 1 97 ? -1.104 6.223 16.276 1.00 92.50 97 GLY A N 1
ATOM 725 C CA . GLY A 1 97 ? -1.957 7.411 16.298 1.00 92.50 97 GLY A CA 1
ATOM 726 C C . GLY A 1 97 ? -1.861 8.249 15.017 1.00 92.50 97 GLY A C 1
ATOM 727 O O . GLY A 1 97 ? -1.082 7.954 14.099 1.00 92.50 97 GLY A O 1
ATOM 728 N N . LYS A 1 98 ? -2.631 9.339 14.962 1.00 92.38 98 LYS A N 1
ATOM 729 C CA . LYS A 1 98 ? -2.800 10.195 13.775 1.00 92.38 98 LYS A CA 1
ATOM 730 C C . LYS A 1 98 ? -1.473 10.709 13.212 1.00 92.38 98 LYS A C 1
ATOM 732 O O . LYS A 1 98 ? -1.304 10.704 11.996 1.00 92.38 98 LYS A O 1
ATOM 737 N N . SER A 1 99 ? -0.524 11.091 14.066 1.00 94.06 99 SER A N 1
ATOM 738 C CA . SER A 1 99 ? 0.795 11.578 13.632 1.00 94.06 99 SER A CA 1
ATOM 739 C C . SER A 1 99 ? 1.632 10.490 12.954 1.00 94.06 99 SER A C 1
ATOM 741 O O . SER A 1 99 ? 2.197 10.733 11.892 1.00 94.06 99 SER A O 1
ATOM 743 N N . GLY A 1 100 ? 1.667 9.274 13.515 1.00 95.25 100 GLY A N 1
ATOM 744 C CA . GLY A 1 100 ? 2.392 8.146 12.914 1.00 95.25 100 GLY A CA 1
ATOM 745 C C . GLY A 1 100 ? 1.782 7.719 11.579 1.00 95.25 100 GLY A C 1
ATOM 746 O O . GLY A 1 100 ? 2.496 7.452 10.613 1.00 95.25 100 GLY A O 1
ATOM 747 N N . ARG A 1 101 ? 0.447 7.749 11.492 1.00 97.44 101 ARG A N 1
ATOM 748 C CA . ARG A 1 101 ? -0.277 7.527 10.235 1.00 97.44 101 ARG A CA 1
ATOM 749 C C . ARG A 1 101 ? 0.021 8.604 9.200 1.00 97.44 101 ARG A C 1
ATOM 751 O O . ARG A 1 101 ? 0.278 8.266 8.052 1.00 97.44 101 ARG A O 1
ATOM 758 N N . LEU A 1 102 ? 0.015 9.878 9.588 1.00 97.50 102 LEU A N 1
ATOM 759 C CA . LEU A 1 102 ? 0.330 10.980 8.682 1.00 97.50 102 LEU A CA 1
ATOM 760 C C . LEU A 1 102 ? 1.758 10.870 8.139 1.00 97.50 102 LEU A C 1
ATOM 762 O O . LEU A 1 102 ? 1.944 10.969 6.932 1.00 97.50 102 LEU A O 1
ATOM 766 N N . MET A 1 103 ? 2.741 10.601 9.002 1.00 97.88 103 MET A N 1
ATOM 767 C CA . MET A 1 103 ? 4.136 10.423 8.587 1.00 97.88 103 MET A CA 1
ATOM 768 C C . MET A 1 103 ? 4.270 9.313 7.540 1.00 97.88 103 MET A C 1
ATOM 770 O O . MET A 1 103 ? 4.834 9.537 6.470 1.00 97.88 103 MET A O 1
ATOM 774 N N . MET A 1 104 ? 3.689 8.140 7.804 1.00 98.31 104 MET A N 1
ATOM 775 C CA . MET A 1 104 ? 3.740 7.040 6.841 1.00 98.31 104 MET A CA 1
ATOM 776 C C . MET A 1 104 ? 2.941 7.321 5.571 1.00 98.31 104 MET A C 1
ATOM 778 O O . MET A 1 104 ? 3.376 6.922 4.495 1.00 98.31 104 MET A O 1
ATOM 782 N N . ALA A 1 105 ? 1.815 8.030 5.664 1.00 98.06 105 ALA A N 1
ATOM 783 C CA . ALA A 1 105 ? 1.032 8.418 4.497 1.00 98.06 105 ALA A CA 1
ATOM 784 C C . ALA A 1 105 ? 1.793 9.387 3.574 1.00 98.06 105 ALA A C 1
ATOM 786 O O . ALA A 1 105 ? 1.650 9.295 2.358 1.00 98.06 105 ALA A O 1
ATOM 787 N N . LEU A 1 106 ? 2.631 10.270 4.128 1.00 98.38 106 LEU A N 1
ATOM 788 C CA . LEU A 1 106 ? 3.513 11.136 3.341 1.00 98.38 106 LEU A CA 1
ATOM 789 C C . LEU A 1 106 ? 4.624 10.330 2.656 1.00 98.38 106 LEU A C 1
ATOM 791 O O . LEU A 1 106 ? 4.800 10.460 1.448 1.00 98.38 106 LEU A O 1
ATOM 795 N N . ILE A 1 107 ? 5.319 9.460 3.400 1.00 98.31 107 ILE A N 1
ATOM 796 C CA . ILE A 1 107 ? 6.397 8.611 2.859 1.00 98.31 107 ILE A CA 1
ATOM 797 C C . ILE A 1 107 ? 5.875 7.747 1.707 1.00 98.31 107 ILE A C 1
ATOM 799 O O . ILE A 1 107 ? 6.416 7.777 0.601 1.00 98.31 107 ILE A O 1
ATOM 803 N N . VAL A 1 108 ? 4.795 7.001 1.950 1.00 98.12 108 VAL A N 1
ATOM 804 C CA . VAL A 1 108 ? 4.224 6.113 0.933 1.00 98.12 108 VAL A CA 1
ATOM 805 C C . VAL A 1 108 ? 3.577 6.899 -0.202 1.00 98.12 108 VAL A C 1
ATOM 807 O O . VAL A 1 108 ? 3.597 6.449 -1.340 1.00 98.12 108 VAL A O 1
ATOM 810 N N . GLY A 1 109 ? 3.041 8.088 0.079 1.00 98.12 109 GLY A N 1
ATOM 811 C CA . GLY A 1 109 ? 2.445 8.934 -0.943 1.00 98.12 109 GLY A CA 1
ATOM 812 C C . GLY A 1 109 ? 3.470 9.452 -1.941 1.00 98.12 109 GLY A C 1
ATOM 813 O O . GLY A 1 109 ? 3.224 9.362 -3.139 1.00 98.12 109 GLY A O 1
ATOM 814 N N . VAL A 1 110 ? 4.635 9.907 -1.474 1.00 98.31 110 VAL A N 1
ATOM 815 C CA . VAL A 1 110 ? 5.743 10.300 -2.360 1.00 98.31 110 VAL A CA 1
ATOM 816 C C . VAL A 1 110 ? 6.203 9.114 -3.207 1.00 98.31 110 VAL A C 1
ATOM 818 O O . VAL A 1 110 ? 6.350 9.254 -4.419 1.00 98.31 110 VAL A O 1
ATOM 821 N N . PHE A 1 111 ? 6.366 7.938 -2.593 1.00 97.81 111 PHE A N 1
ATOM 822 C CA . PHE A 1 111 ? 6.782 6.729 -3.302 1.00 97.81 111 PHE A CA 1
ATOM 823 C C . PHE A 1 111 ? 5.785 6.314 -4.398 1.00 97.81 111 PHE A C 1
ATOM 825 O O . PHE A 1 111 ? 6.178 6.114 -5.546 1.00 97.81 111 PHE A O 1
ATOM 832 N N . LEU A 1 112 ? 4.493 6.222 -4.064 1.00 97.25 112 LEU A N 1
ATOM 833 C CA . LEU A 1 112 ? 3.451 5.795 -5.001 1.00 97.25 112 LEU A CA 1
ATOM 834 C C . LEU A 1 112 ? 3.231 6.816 -6.120 1.00 97.25 112 LEU A C 1
ATOM 836 O O . LEU A 1 112 ? 3.195 6.431 -7.283 1.00 97.25 112 LEU A O 1
ATOM 840 N N . ILE A 1 113 ? 3.161 8.113 -5.801 1.00 97.88 113 ILE A N 1
ATOM 841 C CA . ILE A 1 113 ? 3.030 9.162 -6.824 1.00 97.88 113 ILE A CA 1
ATOM 842 C C . ILE A 1 113 ? 4.245 9.144 -7.756 1.00 97.88 113 ILE A C 1
ATOM 844 O O . ILE A 1 113 ? 4.071 9.209 -8.970 1.00 97.88 113 ILE A O 1
ATOM 848 N N . GLY A 1 114 ? 5.460 9.009 -7.214 1.00 96.56 114 GLY A N 1
ATOM 849 C CA . GLY A 1 114 ? 6.678 8.885 -8.016 1.00 96.56 114 GLY A CA 1
ATOM 850 C C . GLY A 1 114 ? 6.640 7.677 -8.956 1.00 96.56 114 GLY A C 1
ATOM 851 O O . GLY A 1 114 ? 6.931 7.818 -10.143 1.00 96.56 114 GLY A O 1
ATOM 852 N N . SER A 1 115 ? 6.203 6.513 -8.460 1.00 92.69 115 SER A N 1
ATOM 853 C CA . SER A 1 115 ? 6.024 5.309 -9.285 1.00 92.69 115 SER A CA 1
ATOM 854 C C . SER A 1 115 ? 4.970 5.504 -10.381 1.00 92.69 115 SER A C 1
ATOM 856 O O . SER A 1 115 ? 5.198 5.127 -11.533 1.00 92.69 115 SER A O 1
ATOM 858 N N . GLY A 1 116 ? 3.856 6.162 -10.052 1.00 93.38 116 GLY A N 1
ATOM 859 C CA . GLY A 1 116 ? 2.801 6.495 -11.002 1.00 93.38 116 GLY A CA 1
ATOM 860 C C . GLY A 1 116 ? 3.272 7.453 -12.097 1.00 93.38 116 GLY A C 1
ATOM 861 O O . GLY A 1 116 ? 2.962 7.233 -13.264 1.00 93.38 116 GLY A O 1
ATOM 862 N N . VAL A 1 117 ? 4.059 8.479 -11.753 1.00 94.44 117 VAL A N 1
ATOM 863 C CA . VAL A 1 117 ? 4.645 9.422 -12.726 1.00 94.44 117 VAL A CA 1
ATOM 864 C C . VAL A 1 117 ? 5.621 8.714 -13.661 1.00 94.44 117 VAL A C 1
ATOM 866 O O . VAL A 1 117 ? 5.473 8.845 -14.872 1.00 94.44 117 VAL A O 1
ATOM 869 N N . ALA A 1 118 ? 6.548 7.912 -13.127 1.00 89.88 118 ALA A N 1
ATOM 870 C CA . ALA A 1 118 ? 7.477 7.130 -13.948 1.00 89.88 118 ALA A CA 1
ATOM 871 C C . ALA A 1 118 ? 6.732 6.210 -14.930 1.00 89.88 118 ALA A C 1
ATOM 873 O O . ALA A 1 118 ? 7.133 6.035 -16.074 1.00 89.88 118 ALA A O 1
ATOM 874 N N . ARG A 1 119 ? 5.586 5.667 -14.510 1.00 88.06 119 ARG A N 1
ATOM 875 C CA . ARG A 1 119 ? 4.744 4.832 -15.367 1.00 88.06 119 ARG A CA 1
ATOM 876 C C . ARG A 1 119 ? 3.997 5.623 -16.441 1.00 88.06 119 ARG A C 1
ATOM 878 O O . ARG A 1 119 ? 3.784 5.089 -17.526 1.00 88.06 119 ARG A O 1
ATOM 885 N N . ILE A 1 120 ? 3.562 6.850 -16.151 1.00 90.50 120 ILE A N 1
ATOM 886 C CA . ILE A 1 120 ? 2.984 7.743 -17.169 1.00 90.50 120 ILE A CA 1
ATOM 887 C C . ILE A 1 120 ? 4.028 8.034 -18.245 1.00 90.50 120 ILE A C 1
ATOM 889 O O . ILE A 1 120 ? 3.688 7.984 -19.422 1.00 90.50 120 ILE A O 1
ATOM 893 N N . ASP A 1 121 ? 5.274 8.279 -17.843 1.00 89.44 121 ASP A N 1
ATOM 894 C CA . ASP A 1 121 ? 6.387 8.532 -18.759 1.00 89.44 121 ASP A CA 1
ATOM 895 C C . ASP A 1 121 ? 6.597 7.349 -19.721 1.00 89.44 121 ASP A C 1
ATOM 897 O O . ASP A 1 121 ? 6.445 7.510 -20.931 1.00 89.44 121 ASP A O 1
ATOM 901 N N . SER A 1 122 ? 6.726 6.125 -19.189 1.00 84.62 122 SER A N 1
ATOM 902 C CA . SER A 1 122 ? 6.768 4.883 -19.984 1.00 84.62 122 SER A CA 1
ATOM 903 C C . SER A 1 122 ? 5.599 4.740 -20.973 1.00 84.62 122 SER A C 1
ATOM 905 O O . SER A 1 122 ? 5.776 4.302 -22.110 1.00 84.62 122 SER A O 1
ATOM 907 N N . ILE A 1 123 ? 4.374 5.106 -20.567 1.00 84.31 123 ILE A N 1
ATOM 908 C CA . ILE A 1 123 ? 3.194 5.057 -21.453 1.00 84.31 123 ILE A CA 1
ATOM 909 C C . ILE A 1 123 ? 3.336 6.048 -22.607 1.00 84.31 123 ILE A C 1
ATOM 911 O O . ILE A 1 123 ? 2.982 5.722 -23.742 1.00 84.31 123 ILE A O 1
ATOM 915 N N . VAL A 1 124 ? 3.809 7.260 -22.317 1.00 88.00 124 VAL A N 1
ATOM 916 C CA . VAL A 1 124 ? 3.997 8.318 -23.318 1.00 88.00 124 VAL A CA 1
ATOM 917 C C . VAL A 1 124 ? 5.092 7.933 -24.314 1.00 88.00 124 VAL A C 1
ATOM 919 O O . VAL A 1 124 ? 4.940 8.200 -25.506 1.00 88.00 124 VAL A O 1
ATOM 922 N N . GLU A 1 125 ? 6.133 7.234 -23.862 1.00 85.88 125 GLU A N 1
ATOM 923 C CA . GLU A 1 125 ? 7.200 6.683 -24.710 1.00 85.88 125 GLU A CA 1
ATOM 924 C C . GLU A 1 125 ? 6.758 5.477 -25.561 1.00 85.88 125 GLU A C 1
ATOM 926 O O . GLU A 1 125 ? 7.492 5.018 -26.438 1.00 85.88 125 GLU A O 1
ATOM 931 N N . GLY A 1 126 ? 5.527 4.995 -25.371 1.00 78.44 126 GLY A N 1
ATOM 932 C CA . GLY A 1 126 ? 4.950 3.912 -26.163 1.00 78.44 126 GLY A CA 1
ATOM 933 C C . GLY A 1 126 ? 5.319 2.515 -25.668 1.00 78.44 126 GLY A C 1
ATOM 934 O O . GLY A 1 126 ? 5.171 1.549 -26.423 1.00 78.44 126 GLY A O 1
ATOM 935 N N . GLU A 1 127 ? 5.766 2.374 -24.416 1.00 72.56 127 GLU A N 1
ATOM 936 C CA . GLU A 1 127 ? 6.008 1.061 -23.825 1.00 72.56 127 GLU A CA 1
ATOM 937 C C . GLU A 1 127 ? 4.692 0.278 -23.692 1.00 72.56 127 GLU A C 1
ATOM 939 O O . GLU A 1 127 ? 3.717 0.700 -23.062 1.00 72.56 127 GLU A O 1
ATOM 944 N N . VAL A 1 128 ? 4.646 -0.909 -24.301 1.00 66.25 128 VAL A N 1
ATOM 945 C CA . VAL A 1 128 ? 3.477 -1.788 -24.230 1.00 66.25 128 VAL A CA 1
ATOM 946 C C . VAL A 1 128 ? 3.585 -2.651 -22.976 1.00 66.25 128 VAL A C 1
ATOM 948 O O . VAL A 1 128 ? 4.373 -3.595 -22.928 1.00 66.25 128 VAL A O 1
ATOM 951 N N . PHE A 1 129 ? 2.751 -2.385 -21.966 1.00 65.88 129 PHE A N 1
ATOM 952 C CA . PHE A 1 129 ? 2.656 -3.270 -20.801 1.00 65.88 129 PHE A CA 1
ATOM 953 C C . PHE A 1 129 ? 2.113 -4.638 -21.218 1.00 65.88 129 PHE A C 1
ATOM 955 O O . PHE A 1 129 ? 0.916 -4.805 -21.464 1.00 65.88 129 PHE A O 1
ATOM 962 N N . SER A 1 130 ? 2.990 -5.638 -21.235 1.00 55.88 130 SER A N 1
ATOM 963 C CA . SER A 1 130 ? 2.707 -6.976 -21.761 1.00 55.88 130 SER A CA 1
ATOM 964 C C . SER A 1 130 ? 1.604 -7.742 -21.010 1.00 55.88 130 SER A C 1
ATOM 966 O O . SER A 1 130 ? 1.095 -8.734 -21.526 1.00 55.88 130 SER A O 1
ATOM 968 N N . GLN A 1 131 ? 1.201 -7.303 -19.806 1.00 60.84 131 GLN A N 1
ATOM 969 C CA . GLN A 1 131 ? 0.315 -8.087 -18.926 1.00 60.84 131 GLN A CA 1
ATOM 970 C C . GLN A 1 131 ? -0.866 -7.326 -18.296 1.00 60.84 131 GLN A C 1
ATOM 972 O O . GLN A 1 131 ? -1.520 -7.856 -17.396 1.00 60.84 131 GLN A O 1
ATOM 977 N N . GLY A 1 132 ? -1.149 -6.079 -18.689 1.00 63.41 132 GLY A N 1
ATOM 978 C CA . GLY A 1 132 ? -2.250 -5.282 -18.108 1.00 63.41 132 GLY A CA 1
ATOM 979 C C . GLY A 1 132 ? -2.075 -4.882 -16.629 1.00 63.41 132 GLY A C 1
ATOM 980 O O . GLY A 1 132 ? -2.837 -4.066 -16.118 1.00 63.41 132 GLY A O 1
ATOM 981 N N . VAL A 1 133 ? -1.034 -5.397 -15.963 1.00 68.00 133 VAL A N 1
ATOM 982 C CA . VAL A 1 133 ? -0.612 -5.063 -14.592 1.00 68.00 133 VAL A CA 1
ATOM 983 C C . VAL A 1 133 ? -0.308 -3.568 -14.448 1.00 68.00 133 VAL A C 1
ATOM 985 O O . VAL A 1 133 ? -0.608 -2.973 -13.413 1.00 68.00 133 VAL A O 1
ATOM 988 N N . GLY A 1 134 ? 0.219 -2.943 -15.507 1.00 75.75 134 GLY A N 1
ATOM 989 C CA . GLY A 1 134 ? 0.549 -1.519 -15.520 1.00 75.75 134 GLY A CA 1
ATOM 990 C C . GLY A 1 134 ? -0.647 -0.623 -15.194 1.00 75.75 134 GLY A C 1
ATOM 991 O O . GLY A 1 134 ? -0.519 0.281 -14.377 1.00 75.75 134 GLY A O 1
ATOM 992 N N . TRP A 1 135 ? -1.834 -0.917 -15.733 1.00 82.00 135 TRP A N 1
ATOM 993 C CA . TRP A 1 135 ? -3.017 -0.070 -15.539 1.00 82.00 135 TRP A CA 1
ATOM 994 C C . TRP A 1 135 ? -3.570 -0.125 -14.118 1.00 82.00 135 TRP A C 1
ATOM 996 O O . TRP A 1 135 ? -3.902 0.904 -13.537 1.00 82.00 135 TRP A O 1
ATOM 1006 N N . SER A 1 136 ? -3.653 -1.321 -13.535 1.00 87.38 136 SER A N 1
ATOM 1007 C CA . SER A 1 136 ? -4.115 -1.482 -12.154 1.00 87.38 136 SER A CA 1
ATOM 1008 C C . SER A 1 136 ? -3.186 -0.809 -11.153 1.00 87.38 136 SER A C 1
ATOM 1010 O O . SER A 1 136 ? -3.673 -0.209 -10.199 1.00 87.38 136 SER A O 1
ATOM 1012 N N . ILE A 1 137 ? -1.871 -0.908 -11.381 1.00 88.31 137 ILE A N 1
ATOM 1013 C CA . ILE A 1 137 ? -0.863 -0.280 -10.527 1.00 88.31 137 ILE A CA 1
ATOM 1014 C C . ILE A 1 137 ? -0.951 1.240 -10.674 1.00 88.31 137 ILE A C 1
ATOM 1016 O O . ILE A 1 137 ? -1.123 1.921 -9.672 1.00 88.31 137 ILE A O 1
ATOM 1020 N N . LEU A 1 138 ? -1.011 1.751 -11.910 1.00 90.81 138 LEU A N 1
ATOM 1021 C CA . LEU A 1 138 ? -1.169 3.183 -12.176 1.00 90.81 138 LEU A CA 1
ATOM 1022 C C . LEU A 1 138 ? -2.357 3.792 -11.419 1.00 90.81 138 LEU A C 1
ATOM 1024 O O . LEU A 1 138 ? -2.242 4.857 -10.821 1.00 90.81 138 LEU A O 1
ATOM 1028 N N . ILE A 1 139 ? -3.510 3.118 -11.432 1.00 92.06 139 ILE A N 1
ATOM 1029 C CA . ILE A 1 139 ? -4.704 3.611 -10.738 1.00 92.06 139 ILE A CA 1
ATOM 1030 C C . ILE A 1 139 ? -4.452 3.694 -9.231 1.00 92.06 139 ILE A C 1
ATOM 1032 O O . ILE A 1 139 ? -4.775 4.712 -8.616 1.00 92.06 139 ILE A O 1
ATOM 1036 N N . VAL A 1 140 ? -3.893 2.645 -8.620 1.00 94.69 140 VAL A N 1
ATOM 1037 C CA . VAL A 1 140 ? -3.681 2.638 -7.165 1.00 94.69 140 VAL A CA 1
ATOM 1038 C C . VAL A 1 140 ? -2.539 3.551 -6.725 1.00 94.69 140 VAL A C 1
ATOM 1040 O O . VAL A 1 140 ? -2.611 4.046 -5.600 1.00 94.69 140 VAL A O 1
ATOM 1043 N N . ASP A 1 141 ? -1.562 3.826 -7.591 1.00 95.50 141 ASP A N 1
ATOM 1044 C CA . ASP A 1 141 ? -0.437 4.731 -7.329 1.00 95.50 141 ASP A CA 1
ATOM 1045 C C . ASP A 1 141 ? -0.919 6.156 -7.019 1.00 95.50 141 ASP A C 1
ATOM 1047 O O . ASP A 1 141 ? -0.382 6.823 -6.139 1.00 95.50 141 ASP A O 1
ATOM 1051 N N . PHE A 1 142 ? -2.005 6.596 -7.663 1.00 97.31 142 PHE A N 1
ATOM 1052 C CA . PHE A 1 142 ? -2.631 7.893 -7.386 1.00 97.31 142 PHE A CA 1
ATOM 1053 C C . PHE A 1 142 ? -3.827 7.791 -6.438 1.00 97.31 142 PHE A C 1
ATOM 1055 O O . PHE A 1 142 ? -3.969 8.601 -5.519 1.00 97.31 142 PHE A O 1
ATOM 1062 N N . ALA A 1 143 ? -4.697 6.794 -6.621 1.00 96.69 143 ALA A N 1
ATOM 1063 C CA . ALA A 1 143 ? -5.911 6.677 -5.817 1.00 96.69 143 ALA A CA 1
ATOM 1064 C C . ALA A 1 143 ? -5.600 6.438 -4.334 1.00 96.69 143 ALA A C 1
ATOM 1066 O O . ALA A 1 143 ? -6.279 6.988 -3.468 1.00 96.69 143 ALA A O 1
ATOM 1067 N N . THR A 1 144 ? -4.561 5.655 -4.030 1.00 97.50 144 THR A N 1
ATOM 1068 C CA . THR A 1 144 ? -4.208 5.304 -2.651 1.00 97.50 144 THR A CA 1
ATOM 1069 C C . THR A 1 144 ? -3.739 6.495 -1.819 1.00 97.50 144 THR A C 1
ATOM 1071 O O . THR A 1 144 ? -4.337 6.723 -0.762 1.00 97.50 144 THR A O 1
ATOM 1074 N N . PRO A 1 145 ? -2.746 7.298 -2.248 1.00 97.50 145 PRO A N 1
ATOM 1075 C CA . PRO A 1 145 ? -2.343 8.479 -1.487 1.00 97.50 145 PRO A CA 1
ATOM 1076 C C . PRO A 1 145 ? -3.464 9.510 -1.350 1.00 97.50 145 PRO A C 1
ATOM 1078 O O . PRO A 1 145 ? -3.646 10.060 -0.264 1.00 97.50 145 PRO A O 1
ATOM 1081 N N . ILE A 1 146 ? -4.272 9.722 -2.396 1.00 98.00 146 ILE A N 1
ATOM 1082 C CA . ILE A 1 146 ? -5.430 10.625 -2.329 1.00 98.00 146 ILE A CA 1
ATOM 1083 C C . ILE A 1 146 ? -6.434 10.125 -1.281 1.00 98.00 146 ILE A C 1
ATOM 1085 O O . ILE A 1 146 ? -6.850 10.889 -0.407 1.00 98.00 146 ILE A O 1
ATOM 1089 N N . ALA A 1 147 ? -6.788 8.838 -1.317 1.00 97.56 147 ALA A N 1
ATOM 1090 C CA . ALA A 1 147 ? -7.704 8.242 -0.351 1.00 97.56 147 ALA A CA 1
ATOM 1091 C C . ALA A 1 147 ? -7.162 8.332 1.083 1.00 97.56 147 ALA A C 1
ATOM 1093 O O . ALA A 1 147 ? -7.911 8.688 1.990 1.00 97.56 147 ALA A O 1
ATOM 1094 N N . LEU A 1 148 ? -5.869 8.075 1.301 1.00 97.00 148 LEU A N 1
ATOM 1095 C CA . LEU A 1 148 ? -5.226 8.220 2.613 1.00 97.00 148 LEU A CA 1
ATOM 1096 C C . LEU A 1 148 ? -5.282 9.651 3.138 1.00 97.00 148 LEU A C 1
ATOM 1098 O O . LEU A 1 148 ? -5.631 9.848 4.302 1.00 97.00 148 LEU A O 1
ATOM 1102 N N . MET A 1 149 ? -4.981 10.643 2.299 1.00 97.31 149 MET A N 1
ATOM 1103 C CA . MET A 1 149 ? -5.063 12.049 2.698 1.00 97.31 149 MET A CA 1
ATOM 1104 C C . MET A 1 149 ? -6.492 12.432 3.087 1.00 97.31 149 MET A C 1
ATOM 1106 O O . MET A 1 149 ? -6.696 13.031 4.143 1.00 97.31 149 MET A O 1
ATOM 1110 N N . LEU A 1 150 ? -7.490 12.016 2.302 1.00 97.12 150 LEU A N 1
ATOM 1111 C CA . LEU A 1 150 ? -8.900 12.250 2.622 1.00 97.12 150 LEU A CA 1
ATOM 1112 C C . LEU A 1 150 ? -9.309 11.557 3.929 1.00 97.12 150 LEU A C 1
ATOM 1114 O O . LEU A 1 150 ? -9.914 12.181 4.801 1.00 97.12 150 LEU A O 1
ATOM 1118 N N . LEU A 1 151 ? -8.943 10.289 4.110 1.00 96.62 151 LEU A N 1
ATOM 1119 C CA . LEU A 1 151 ? -9.257 9.536 5.323 1.00 96.62 151 LEU A CA 1
ATOM 1120 C C . LEU A 1 151 ? -8.617 10.159 6.570 1.00 96.62 151 LEU A C 1
ATOM 1122 O O . LEU A 1 151 ? -9.284 10.300 7.591 1.00 96.62 151 LEU A O 1
ATOM 1126 N N . LEU A 1 152 ? -7.358 10.594 6.495 1.00 95.50 152 LEU A N 1
ATOM 1127 C CA . LEU A 1 152 ? -6.672 11.251 7.612 1.00 95.50 152 LEU A CA 1
ATOM 1128 C C . LEU A 1 152 ? -7.208 12.656 7.900 1.00 95.50 152 LEU A C 1
ATOM 1130 O O . LEU A 1 152 ? -7.231 13.082 9.062 1.00 95.50 152 LEU A O 1
ATOM 1134 N N . TRP A 1 153 ? -7.671 13.362 6.869 1.00 95.31 153 TRP A N 1
ATOM 1135 C CA . TRP A 1 153 ? -8.345 14.647 7.015 1.00 95.31 153 TRP A CA 1
ATOM 1136 C C . TRP A 1 153 ? -9.647 14.504 7.810 1.00 95.31 153 TRP A C 1
ATOM 1138 O O . TRP A 1 153 ? -9.857 15.229 8.784 1.00 95.31 153 TRP A O 1
ATOM 1148 N N . PHE A 1 154 ? -10.473 13.514 7.458 1.00 94.00 154 PHE A N 1
ATOM 1149 C CA . PHE A 1 154 ? -11.743 13.227 8.136 1.00 94.00 154 PHE A CA 1
ATOM 1150 C C . PHE A 1 154 ? -11.605 12.357 9.392 1.00 94.00 154 PHE A C 1
ATOM 1152 O O . PHE A 1 154 ? -12.592 12.140 10.098 1.00 94.00 154 PHE A O 1
ATOM 1159 N N . ALA A 1 155 ? -10.402 11.864 9.699 1.00 90.31 155 ALA A N 1
ATOM 1160 C CA . ALA A 1 155 ? -10.165 11.074 10.896 1.00 90.31 155 ALA A CA 1
ATOM 1161 C C . ALA A 1 155 ? -10.475 11.912 12.150 1.00 90.31 155 ALA A C 1
ATOM 1163 O O . ALA A 1 155 ? -9.961 13.040 12.261 1.00 90.31 155 ALA A O 1
ATOM 1164 N N . PRO A 1 156 ? -11.258 11.366 13.106 1.00 85.94 156 PRO A N 1
ATOM 1165 C CA . PRO A 1 156 ? -11.554 12.034 14.365 1.00 85.94 156 PRO A CA 1
ATOM 1166 C C . PRO A 1 156 ? -10.286 12.558 15.027 1.00 85.94 156 PRO A C 1
ATOM 1168 O O . PRO A 1 156 ? -9.224 11.935 14.955 1.00 85.94 156 PRO A O 1
ATOM 1171 N N . ARG A 1 157 ? -10.391 13.718 15.679 1.00 81.06 157 ARG A N 1
ATOM 1172 C CA . ARG A 1 157 ? -9.295 14.214 16.507 1.00 81.06 157 ARG A CA 1
ATOM 1173 C C . ARG A 1 157 ? -9.090 13.220 17.641 1.00 81.06 157 ARG A C 1
ATOM 1175 O O . ARG A 1 157 ? -10.026 12.930 18.380 1.00 81.06 157 ARG A O 1
ATOM 1182 N N . GLU A 1 158 ? -7.876 12.702 17.754 1.00 73.62 158 GLU A N 1
ATOM 1183 C CA . GLU A 1 158 ? -7.469 11.976 18.946 1.00 73.62 158 GLU A CA 1
ATOM 1184 C C . GLU A 1 158 ? -7.509 12.989 20.090 1.00 73.62 158 GLU A C 1
ATOM 1186 O O . GLU A 1 158 ? -6.795 13.994 20.052 1.00 73.62 158 GLU A O 1
ATOM 1191 N N . GLU A 1 159 ? -8.410 12.800 21.059 1.00 60.69 159 GLU A N 1
ATOM 1192 C CA . GLU A 1 159 ? -8.316 13.595 22.276 1.00 60.69 159 GLU A CA 1
ATOM 1193 C C . GLU A 1 159 ? -6.972 13.259 22.929 1.00 60.69 159 GLU A C 1
ATOM 1195 O O . GLU A 1 159 ? -6.665 12.074 23.102 1.00 60.69 159 GLU A O 1
ATOM 1200 N N . PRO A 1 160 ? -6.146 14.270 23.258 1.00 52.97 160 PRO A N 1
ATOM 1201 C CA . PRO A 1 160 ? -4.866 14.032 23.899 1.00 52.97 160 PRO A CA 1
ATOM 1202 C C . PRO A 1 160 ? -5.084 13.161 25.132 1.00 52.97 160 PRO A C 1
ATOM 1204 O O . PRO A 1 160 ? -5.937 13.481 25.960 1.00 52.97 160 PRO A O 1
ATOM 1207 N N . ALA A 1 161 ? -4.296 12.096 25.287 1.00 54.41 161 ALA A N 1
ATOM 1208 C CA . ALA A 1 161 ? -4.348 11.219 26.460 1.00 54.41 161 ALA A CA 1
ATOM 1209 C C . ALA A 1 161 ? -4.240 11.992 27.795 1.00 54.41 161 ALA A C 1
ATOM 1211 O O . ALA A 1 161 ? -4.706 11.512 28.824 1.00 54.41 161 ALA A O 1
ATOM 1212 N N . ALA A 1 162 ? -3.715 13.225 27.762 1.00 52.62 162 ALA A N 1
ATOM 1213 C CA . ALA A 1 162 ? -3.742 14.177 28.868 1.00 52.62 162 ALA A CA 1
ATOM 1214 C C . ALA A 1 162 ? -5.164 14.438 29.412 1.00 52.62 162 ALA A C 1
ATOM 1216 O O . ALA A 1 162 ? -5.359 14.380 30.618 1.00 52.62 162 ALA A O 1
ATOM 1217 N N . LYS A 1 163 ? -6.186 14.590 28.556 1.00 46.06 163 LYS A N 1
ATOM 1218 C CA . LYS A 1 163 ? -7.587 14.770 28.993 1.00 46.06 163 LYS A CA 1
ATOM 1219 C C . LYS A 1 163 ? -8.202 13.513 29.614 1.00 46.06 163 LYS A C 1
ATOM 1221 O O . LYS A 1 163 ? -9.088 13.625 30.453 1.00 46.06 163 LYS A O 1
ATOM 1226 N N . ALA A 1 164 ? -7.744 12.326 29.213 1.00 48.97 164 ALA A N 1
ATOM 1227 C CA . ALA A 1 164 ? -8.180 11.064 29.812 1.00 48.97 164 ALA A CA 1
ATOM 1228 C C . ALA A 1 164 ? -7.542 10.835 31.194 1.00 48.97 164 ALA A C 1
ATOM 1230 O O . ALA A 1 164 ? -8.159 10.216 32.056 1.00 48.97 164 ALA A O 1
ATOM 1231 N N . ALA A 1 165 ? -6.338 11.369 31.423 1.00 54.28 165 ALA A N 1
ATOM 1232 C CA . ALA A 1 165 ? -5.692 11.391 32.736 1.00 54.28 165 ALA A CA 1
ATOM 1233 C C . ALA A 1 165 ? -6.258 12.483 33.667 1.00 54.28 165 ALA A C 1
ATOM 1235 O O . ALA A 1 165 ? -6.203 12.341 34.885 1.00 54.28 165 ALA A O 1
ATOM 1236 N N . GLU A 1 166 ? -6.824 13.548 33.097 1.00 52.25 166 GLU A N 1
ATOM 1237 C CA . GLU A 1 166 ? -7.449 14.666 33.818 1.00 52.25 166 GLU A CA 1
ATOM 1238 C C . GLU A 1 166 ? -8.954 14.467 34.058 1.00 52.25 166 GLU A C 1
ATOM 1240 O O . GLU A 1 166 ? -9.622 15.314 34.653 1.00 52.25 166 GLU A O 1
ATOM 1245 N N . GLN A 1 167 ? -9.507 13.327 33.628 1.00 49.31 167 GLN A N 1
ATOM 1246 C CA . GLN A 1 167 ? -10.836 12.912 34.049 1.00 49.31 167 GLN A CA 1
ATOM 1247 C C . GLN A 1 167 ? -10.798 12.814 35.583 1.00 49.31 167 GLN A C 1
ATOM 1249 O O . GLN A 1 167 ? -9.977 12.051 36.100 1.00 49.31 167 GLN A O 1
ATOM 1254 N N . PRO A 1 168 ? -11.611 13.600 36.322 1.00 51.25 168 PRO A N 1
ATOM 1255 C CA . PRO A 1 168 ? -11.494 13.677 37.767 1.00 51.25 168 PRO A CA 1
ATOM 1256 C C . PRO A 1 168 ? -11.575 12.258 38.297 1.00 51.25 168 PRO A C 1
ATOM 1258 O O . PRO A 1 168 ? -12.552 11.563 37.998 1.00 51.25 168 PRO A O 1
ATOM 1261 N N . GLN A 1 169 ? -10.554 11.822 39.044 1.00 56.41 169 GLN A N 1
ATOM 1262 C CA . GLN A 1 169 ? -10.689 10.676 39.929 1.00 56.41 169 GLN A CA 1
ATOM 1263 C C . GLN A 1 169 ? -12.044 10.848 40.599 1.00 56.41 169 GLN A C 1
ATOM 1265 O O . GLN A 1 169 ? -12.231 11.797 41.363 1.00 56.41 169 GLN A O 1
ATOM 1270 N N . GLN A 1 170 ? -13.017 10.009 40.221 1.00 58.47 170 GLN A N 1
ATOM 1271 C CA . GLN A 1 170 ? -14.302 9.969 40.897 1.00 58.47 170 GLN A CA 1
ATOM 1272 C C . GLN A 1 170 ? -13.947 9.950 42.378 1.00 58.47 170 GLN A C 1
ATOM 1274 O O . GLN A 1 170 ? -13.191 9.047 42.758 1.00 58.47 170 GLN A O 1
ATOM 1279 N N . PRO A 1 171 ? -14.366 10.962 43.170 1.00 56.78 171 PRO A N 1
ATOM 1280 C CA . PRO A 1 171 ? -13.979 11.047 44.566 1.00 56.78 171 PRO A CA 1
ATOM 1281 C C . PRO A 1 171 ? -14.299 9.687 45.141 1.00 56.78 171 PRO A C 1
ATOM 1283 O O . PRO A 1 171 ? -15.437 9.228 44.986 1.00 56.78 171 PRO A O 1
ATOM 1286 N N . ALA A 1 172 ? -13.246 9.007 45.609 1.00 58.00 172 ALA A N 1
ATOM 1287 C CA . ALA A 1 172 ? -13.275 7.603 45.967 1.00 58.00 172 ALA A CA 1
ATOM 1288 C C . ALA A 1 172 ? -14.615 7.335 46.636 1.00 58.00 172 ALA A C 1
ATOM 1290 O O . ALA A 1 172 ? -14.908 7.975 47.650 1.00 58.00 172 ALA A O 1
ATOM 1291 N N . ARG A 1 173 ? -15.465 6.492 46.018 1.00 58.22 173 ARG A N 1
ATOM 1292 C CA . ARG A 1 173 ? -16.718 6.070 46.657 1.00 58.22 173 ARG A CA 1
ATOM 1293 C C . ARG A 1 173 ? -16.335 5.773 48.100 1.00 58.22 173 ARG A C 1
ATOM 1295 O O . ARG A 1 173 ? -15.416 4.962 48.257 1.00 58.22 173 ARG A O 1
ATOM 1302 N N . PRO A 1 174 ? -16.922 6.457 49.104 1.00 60.81 174 PRO A N 1
ATOM 1303 C CA . PRO A 1 174 ? -16.542 6.245 50.487 1.00 60.81 174 PRO A CA 1
ATOM 1304 C C . PRO A 1 174 ? -16.583 4.745 50.692 1.00 60.81 174 PRO A C 1
ATOM 1306 O O . PRO A 1 174 ? -17.630 4.125 50.474 1.00 60.81 174 PRO A O 1
ATOM 1309 N N . GLN A 1 175 ? -15.412 4.151 50.945 1.00 63.69 175 GLN A N 1
ATOM 1310 C CA . GLN A 1 175 ? -15.362 2.724 51.192 1.00 63.69 175 GLN A CA 1
ATOM 1311 C C . GLN A 1 175 ? -16.370 2.491 52.313 1.00 63.69 175 GLN A C 1
ATOM 1313 O O . GLN A 1 175 ? -16.320 3.240 53.298 1.00 63.69 175 GLN A O 1
ATOM 1318 N N . PRO A 1 176 ? -17.336 1.567 52.151 1.00 61.31 176 PRO A N 1
ATOM 1319 C CA . PRO A 1 176 ? -18.227 1.235 53.245 1.00 61.31 176 PRO A CA 1
ATOM 1320 C C . PRO A 1 176 ? -17.315 0.932 54.422 1.00 61.31 176 PRO A C 1
ATOM 1322 O O . PRO A 1 176 ? -16.467 0.041 54.320 1.00 61.31 176 PRO A O 1
ATOM 1325 N N . GLN A 1 177 ? -17.401 1.769 55.464 1.00 61.03 177 GLN A N 1
ATOM 1326 C CA . GLN A 1 177 ? -16.564 1.611 56.642 1.00 61.03 177 GLN A CA 1
ATOM 1327 C C . GLN A 1 177 ? -16.660 0.139 57.029 1.00 61.03 177 GLN A C 1
ATOM 1329 O O . GLN A 1 177 ? -17.783 -0.384 57.039 1.00 61.03 177 GLN A O 1
ATOM 1334 N N . PRO A 1 178 ? -15.532 -0.555 57.259 1.00 61.03 178 PRO A N 1
ATOM 1335 C CA . PRO A 1 178 ? -15.592 -1.921 57.731 1.00 61.03 178 PRO A CA 1
ATOM 1336 C C . PRO A 1 178 ? -16.458 -1.874 58.978 1.00 61.03 178 PRO A C 1
ATOM 1338 O O . PRO A 1 178 ? -16.085 -1.252 59.969 1.00 61.03 178 PRO A O 1
ATOM 1341 N N . VAL A 1 179 ? -17.663 -2.437 58.881 1.00 66.75 179 VAL A N 1
ATOM 1342 C CA . VAL A 1 179 ? -18.547 -2.589 60.024 1.00 66.75 179 VAL A CA 1
ATOM 1343 C C . VAL A 1 179 ? -17.727 -3.419 60.990 1.00 66.75 179 VAL A C 1
ATOM 1345 O O . VAL A 1 179 ? -17.528 -4.616 60.770 1.00 66.75 179 VAL A O 1
ATOM 1348 N N . THR A 1 180 ? -17.173 -2.761 62.005 1.00 58.97 180 THR A N 1
ATOM 1349 C CA . THR A 1 180 ? -16.508 -3.381 63.138 1.00 58.97 180 THR A CA 1
ATOM 1350 C C . THR A 1 180 ? -17.587 -4.177 63.842 1.00 58.97 180 THR A C 1
ATOM 1352 O O . THR A 1 180 ? -18.269 -3.723 64.756 1.00 58.97 180 THR A O 1
ATOM 1355 N N . ARG A 1 181 ? -17.809 -5.391 63.344 1.00 64.19 181 ARG A N 1
ATOM 1356 C CA . ARG A 1 181 ? -18.530 -6.419 64.061 1.00 64.19 181 ARG A CA 1
ATOM 1357 C C . ARG A 1 181 ? -17.705 -6.624 65.321 1.00 64.19 181 ARG A C 1
ATOM 1359 O O . ARG A 1 181 ? -16.593 -7.134 65.227 1.00 64.19 181 ARG A O 1
ATOM 1366 N N . ASN A 1 182 ? -18.220 -6.139 66.449 1.00 61.69 182 ASN A N 1
ATOM 1367 C CA . ASN A 1 182 ? -17.663 -6.355 67.779 1.00 61.69 182 ASN A CA 1
ATOM 1368 C C . ASN A 1 182 ? -17.482 -7.862 67.982 1.00 61.69 182 ASN A C 1
ATOM 1370 O O . ASN A 1 182 ? -18.406 -8.566 68.388 1.00 61.69 182 ASN A O 1
ATOM 1374 N N . LEU A 1 183 ? -16.309 -8.370 67.618 1.00 67.94 183 LEU A N 1
ATOM 1375 C CA . LEU A 1 183 ? -15.873 -9.700 67.980 1.00 67.94 183 LEU A CA 1
ATOM 1376 C C . LEU A 1 183 ? -15.399 -9.605 69.433 1.00 67.94 183 LEU A C 1
ATOM 1378 O O . LEU A 1 183 ? -14.638 -8.688 69.753 1.00 67.94 183 LEU A O 1
ATOM 1382 N N . PRO A 1 184 ? -15.862 -10.498 70.323 1.00 62.09 184 PRO A N 1
ATOM 1383 C CA . PRO A 1 184 ? -15.398 -10.527 71.698 1.00 62.09 184 PRO A CA 1
ATOM 1384 C C . PRO A 1 184 ? -13.875 -10.646 71.717 1.00 62.09 184 PRO A C 1
ATOM 1386 O O . PRO A 1 184 ? -13.281 -11.466 71.016 1.00 62.09 184 PRO A O 1
ATOM 1389 N N . GLN A 1 185 ? -13.262 -9.768 72.499 1.00 56.84 185 GLN A N 1
ATOM 1390 C CA . GLN A 1 185 ? -11.825 -9.614 72.633 1.00 56.84 185 GLN A CA 1
ATOM 1391 C C . GLN A 1 185 ? -11.250 -10.871 73.297 1.00 56.84 185 GLN A C 1
ATOM 1393 O O . GLN A 1 185 ? -11.274 -11.013 74.517 1.00 56.84 185 GLN A O 1
ATOM 1398 N N . ILE A 1 186 ? -10.781 -11.822 72.488 1.00 65.69 186 ILE A N 1
ATOM 1399 C CA . ILE A 1 186 ? -10.016 -12.967 72.982 1.00 65.69 186 ILE A CA 1
ATOM 1400 C C . ILE A 1 186 ? -8.638 -12.431 73.370 1.00 65.69 186 ILE A C 1
ATOM 1402 O O . ILE A 1 186 ? -7.931 -11.851 72.545 1.00 65.69 186 ILE A O 1
ATOM 1406 N N . ALA A 1 187 ? -8.299 -12.580 74.650 1.00 67.50 187 ALA A N 1
ATOM 1407 C CA . ALA A 1 187 ? -7.025 -12.159 75.211 1.00 67.50 187 ALA A CA 1
ATOM 1408 C C . ALA A 1 187 ? -5.849 -12.772 74.422 1.00 67.50 187 ALA A C 1
ATOM 1410 O O . ALA A 1 187 ? -5.907 -13.952 74.062 1.00 67.50 187 ALA A O 1
ATOM 1411 N N . PRO A 1 188 ? -4.780 -12.003 74.152 1.00 63.84 188 PRO A N 1
ATOM 1412 C CA . PRO A 1 188 ? -3.618 -12.529 73.454 1.00 63.84 188 PRO A CA 1
ATOM 1413 C C . PRO A 1 188 ? -2.945 -13.629 74.295 1.00 63.84 188 PRO A C 1
ATOM 1415 O O . PRO A 1 188 ? -2.778 -13.452 75.507 1.00 63.84 188 PRO A O 1
ATOM 1418 N N . PRO A 1 189 ? -2.549 -14.763 73.690 1.00 60.53 189 PRO A N 1
ATOM 1419 C CA . PRO A 1 189 ? -1.767 -15.772 74.386 1.00 60.53 189 PRO A CA 1
ATOM 1420 C C . PRO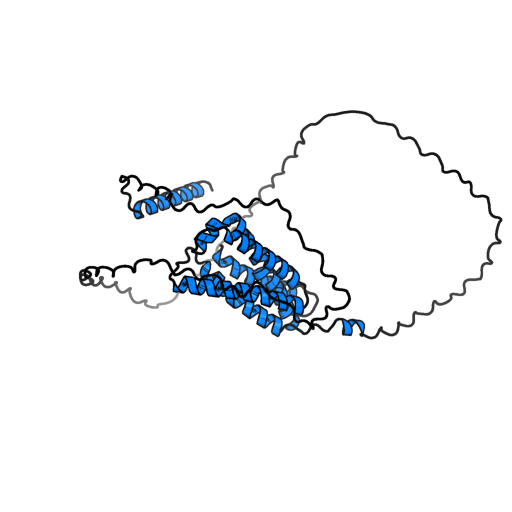 A 1 189 ? -0.395 -15.204 74.765 1.00 60.53 189 PRO A C 1
ATOM 1422 O O . PRO A 1 189 ? 0.246 -14.491 73.993 1.00 60.53 189 PRO A O 1
ATOM 1425 N N . GLN A 1 190 ? 0.028 -15.522 75.987 1.00 65.62 190 GLN A N 1
ATOM 1426 C CA . GLN A 1 190 ? 1.315 -15.125 76.547 1.00 65.62 190 GLN A CA 1
ATOM 1427 C C . GLN A 1 190 ? 2.492 -15.609 75.679 1.00 65.62 190 GLN A C 1
ATOM 1429 O O . GLN A 1 190 ? 2.430 -16.713 75.133 1.00 65.62 190 GLN A O 1
ATOM 1434 N N . PRO A 1 191 ? 3.581 -14.825 75.575 1.00 56.75 191 PRO A N 1
ATOM 1435 C CA . PRO A 1 191 ? 4.759 -15.211 74.812 1.00 56.75 191 PRO A CA 1
ATOM 1436 C C . PRO A 1 191 ? 5.496 -16.358 75.515 1.00 56.75 191 PRO A C 1
ATOM 1438 O O . PRO A 1 191 ? 6.191 -16.163 76.509 1.00 56.75 191 PRO A O 1
ATOM 1441 N N . SER A 1 192 ? 5.352 -17.571 74.987 1.00 55.72 192 SER A N 1
ATOM 1442 C CA . SER A 1 192 ? 6.224 -18.696 75.318 1.00 55.72 192 SER A CA 1
ATOM 1443 C C . SER A 1 192 ? 7.615 -18.483 74.712 1.00 55.72 192 SER A C 1
ATOM 1445 O O . SER A 1 192 ? 7.746 -18.112 73.546 1.00 55.72 192 SER A O 1
ATOM 1447 N N . SER A 1 193 ? 8.632 -18.720 75.538 1.00 63.09 193 SER A N 1
ATOM 1448 C CA . SER A 1 193 ? 10.062 -18.513 75.305 1.00 63.09 193 SER A CA 1
ATOM 1449 C C . SER A 1 193 ? 10.583 -18.999 73.940 1.00 63.09 193 SER A C 1
ATOM 1451 O O . SER A 1 193 ? 10.137 -20.037 73.446 1.00 63.09 193 SER A O 1
ATOM 1453 N N . PRO A 1 194 ? 11.581 -18.311 73.350 1.00 57.47 194 PRO A N 1
ATOM 1454 C CA . PRO A 1 194 ? 12.175 -18.712 72.079 1.00 57.47 194 PRO A CA 1
ATOM 1455 C C . PRO A 1 194 ? 12.949 -20.032 72.217 1.00 57.47 194 PRO A C 1
ATOM 1457 O O . PRO A 1 194 ? 13.913 -20.133 72.975 1.00 57.47 194 PRO A O 1
ATOM 1460 N N . GLN A 1 195 ? 12.525 -21.045 71.461 1.00 63.38 195 GLN A N 1
ATOM 1461 C CA . GLN A 1 195 ? 13.288 -22.273 71.232 1.00 63.38 195 GLN A CA 1
ATOM 1462 C C . GLN A 1 195 ? 14.455 -21.979 70.267 1.00 63.38 195 GLN A C 1
ATOM 1464 O O . GLN A 1 195 ? 14.259 -21.252 69.287 1.00 63.38 195 GLN A O 1
ATOM 1469 N N . PRO A 1 196 ? 15.659 -22.529 70.500 1.00 60.97 196 PRO A N 1
ATOM 1470 C CA . PRO A 1 196 ? 16.802 -22.327 69.618 1.00 60.97 196 PRO A CA 1
ATOM 1471 C C . PRO A 1 196 ? 16.582 -23.019 68.265 1.00 60.97 196 PRO A C 1
ATOM 1473 O O . PRO A 1 196 ? 16.323 -24.219 68.185 1.00 60.97 196 PRO A O 1
ATOM 1476 N N . VAL A 1 197 ? 16.701 -22.245 67.187 1.00 61.44 197 VAL A N 1
ATOM 1477 C CA . VAL A 1 197 ? 16.638 -22.725 65.802 1.00 61.44 197 VAL A CA 1
ATOM 1478 C C . VAL A 1 197 ? 17.897 -23.546 65.503 1.00 61.44 197 VAL A C 1
ATOM 1480 O O . VAL A 1 197 ? 19.012 -23.033 65.558 1.00 61.44 197 VAL A O 1
ATOM 1483 N N . SER A 1 198 ? 17.719 -24.832 65.193 1.00 60.66 198 SER A N 1
ATOM 1484 C CA . SER A 1 198 ? 18.797 -25.730 64.764 1.00 60.66 198 SER A CA 1
ATOM 1485 C C . SER A 1 198 ? 19.253 -25.382 63.341 1.00 60.66 198 SER A C 1
ATOM 1487 O O . SER A 1 198 ? 18.460 -25.396 62.403 1.00 60.66 198 SER A O 1
ATOM 1489 N N . LEU A 1 199 ? 20.543 -25.071 63.191 1.00 56.91 199 LEU A N 1
ATOM 1490 C CA . LEU A 1 199 ? 21.215 -24.615 61.963 1.00 56.91 199 LEU A CA 1
ATOM 1491 C C . LEU A 1 199 ? 21.663 -25.750 61.015 1.00 56.91 199 LEU A C 1
ATOM 1493 O O . LEU A 1 199 ? 22.587 -25.560 60.228 1.00 56.91 199 LEU A O 1
ATOM 1497 N N . TYR A 1 200 ? 21.034 -26.928 61.054 1.00 59.81 200 TYR A N 1
ATOM 1498 C CA . TYR A 1 200 ? 21.397 -28.036 60.159 1.00 59.81 200 TYR A CA 1
ATOM 1499 C C . TYR A 1 200 ? 20.343 -28.279 59.068 1.00 59.81 200 TYR A C 1
ATOM 1501 O O . TYR A 1 200 ? 19.200 -28.606 59.394 1.00 59.81 200 TYR A O 1
ATOM 1509 N N . PRO A 1 201 ? 20.699 -28.179 57.771 1.00 69.12 201 PRO A N 1
ATOM 1510 C CA . PRO A 1 201 ? 19.822 -28.633 56.702 1.00 69.12 201 PRO A CA 1
ATOM 1511 C C . PRO A 1 201 ? 19.766 -30.173 56.675 1.00 69.12 201 PRO A C 1
ATOM 1513 O O . PRO A 1 201 ? 20.787 -30.829 56.904 1.00 69.12 201 PRO A O 1
ATOM 1516 N N . PRO A 1 202 ? 18.603 -30.778 56.373 1.00 65.25 202 PRO A N 1
ATOM 1517 C CA . PRO A 1 202 ? 18.497 -32.225 56.240 1.00 65.25 202 PRO A CA 1
ATOM 1518 C C . PRO A 1 202 ? 19.253 -32.731 54.995 1.00 65.25 202 PRO A C 1
ATOM 1520 O O . PRO A 1 202 ? 19.321 -32.029 53.979 1.00 65.25 202 PRO A O 1
ATOM 1523 N N . PRO A 1 203 ? 19.807 -33.957 55.034 1.00 64.31 203 PRO A N 1
ATOM 1524 C CA . PRO A 1 203 ? 20.515 -34.542 53.903 1.00 64.31 203 PRO A CA 1
ATOM 1525 C C . PRO A 1 203 ? 19.552 -34.871 52.753 1.00 64.31 203 PRO A C 1
ATOM 1527 O O . PRO A 1 203 ? 18.446 -35.371 52.958 1.00 64.31 203 PRO A O 1
ATOM 1530 N N . ARG A 1 204 ? 19.993 -34.593 51.519 1.00 63.12 204 ARG A N 1
ATOM 1531 C CA . ARG A 1 204 ? 19.259 -34.926 50.290 1.00 63.12 204 ARG A CA 1
ATOM 1532 C C . ARG A 1 204 ? 19.200 -36.448 50.088 1.00 63.12 204 ARG A C 1
ATOM 1534 O O . ARG A 1 204 ? 20.233 -37.099 50.237 1.00 63.12 204 ARG A O 1
ATOM 1541 N N . PRO A 1 205 ? 18.054 -37.011 49.668 1.00 57.66 205 PRO A N 1
ATOM 1542 C CA . PRO A 1 205 ? 17.979 -38.412 49.278 1.00 57.66 205 PRO A CA 1
ATOM 1543 C C . PRO A 1 205 ? 18.739 -38.655 47.965 1.00 57.66 205 PRO A C 1
ATOM 1545 O O . PRO A 1 205 ? 18.491 -38.016 46.941 1.00 57.66 205 PRO A O 1
ATOM 1548 N N . SER A 1 206 ? 19.673 -39.598 48.016 1.00 56.97 206 SER A N 1
ATOM 1549 C CA . SER A 1 206 ? 20.426 -40.151 46.894 1.00 56.97 206 SER A CA 1
ATOM 1550 C C . SER A 1 206 ? 19.530 -41.062 46.047 1.00 56.97 206 SER A C 1
ATOM 1552 O O . SER A 1 206 ? 19.190 -42.174 46.442 1.00 56.97 206 SER A O 1
ATOM 1554 N N . GLY A 1 207 ? 19.144 -40.584 44.862 1.00 55.28 207 GLY A N 1
ATOM 1555 C CA . GLY A 1 207 ? 18.516 -41.404 43.823 1.00 55.28 207 GLY A CA 1
ATOM 1556 C C . GLY A 1 207 ? 19.554 -42.214 43.028 1.00 55.28 207 GLY A C 1
ATOM 1557 O O . GLY A 1 207 ? 20.702 -41.778 42.905 1.00 55.28 207 GLY A O 1
ATOM 1558 N N . PRO A 1 208 ? 19.185 -43.389 42.484 1.00 58.44 208 PRO A N 1
ATOM 1559 C CA . PRO A 1 208 ? 20.131 -44.283 41.831 1.00 58.44 208 PRO A CA 1
ATOM 1560 C C . PRO A 1 208 ? 20.555 -43.779 40.446 1.00 58.44 208 PRO A C 1
ATOM 1562 O O . PRO A 1 208 ? 19.733 -43.418 39.604 1.00 58.44 208 PRO A O 1
ATOM 1565 N N . SER A 1 209 ? 21.868 -43.830 40.212 1.00 48.69 209 SER A N 1
ATOM 1566 C CA . SER A 1 209 ? 22.505 -43.693 38.903 1.00 48.69 209 SER A CA 1
ATOM 1567 C C . SER A 1 209 ? 21.979 -44.743 37.927 1.00 48.69 209 SER A C 1
ATOM 1569 O O . SER A 1 209 ? 22.065 -45.941 38.198 1.00 48.69 209 SER A O 1
ATOM 1571 N N . ARG A 1 210 ? 21.513 -44.307 36.753 1.00 45.53 210 ARG A N 1
ATOM 1572 C CA . ARG A 1 210 ? 21.339 -45.179 35.588 1.00 45.53 210 ARG A CA 1
ATOM 1573 C C . ARG A 1 210 ? 22.282 -44.721 34.483 1.00 45.53 210 ARG A C 1
ATOM 1575 O O . ARG A 1 210 ? 22.074 -43.692 33.852 1.00 45.53 210 ARG A O 1
ATOM 1582 N N . SER A 1 211 ? 23.339 -45.507 34.321 1.00 44.78 211 SER A N 1
ATOM 1583 C CA . SER A 1 211 ? 24.281 -45.480 33.207 1.00 44.78 211 SER A CA 1
ATOM 1584 C C . SER A 1 211 ? 23.782 -46.428 32.104 1.00 44.78 211 SER A C 1
ATOM 1586 O O . SER A 1 211 ? 23.219 -47.477 32.420 1.00 44.78 211 SER A O 1
ATOM 1588 N N . GLY A 1 212 ? 23.981 -46.063 30.834 1.00 41.41 212 GLY A N 1
ATOM 1589 C CA . GLY A 1 212 ? 23.665 -46.868 29.638 1.00 41.41 212 GLY A CA 1
ATOM 1590 C C . GLY A 1 212 ? 23.151 -45.980 28.495 1.00 41.41 212 GLY A C 1
ATOM 1591 O O . GLY A 1 212 ? 22.006 -45.556 28.533 1.00 41.41 212 GLY A O 1
ATOM 1592 N N . VAL A 1 213 ? 24.005 -45.441 27.616 1.00 42.84 213 VAL A N 1
ATOM 1593 C CA . VAL A 1 213 ? 24.587 -46.053 26.395 1.00 42.84 213 VAL A CA 1
ATOM 1594 C C . VAL A 1 213 ? 23.559 -46.324 25.278 1.00 42.84 213 VAL A C 1
ATOM 1596 O O . VAL A 1 213 ? 22.717 -47.202 25.404 1.00 42.84 213 VAL A O 1
ATOM 1599 N N . ASN A 1 214 ? 23.725 -45.558 24.186 1.00 41.72 214 ASN A N 1
ATOM 1600 C CA . ASN A 1 214 ? 23.426 -45.781 22.758 1.00 41.72 214 ASN A CA 1
ATOM 1601 C C . ASN A 1 214 ? 22.236 -46.664 22.332 1.00 41.72 214 ASN A C 1
ATOM 1603 O O . ASN A 1 214 ? 22.265 -47.875 22.521 1.00 41.72 214 ASN A O 1
ATOM 1607 N N . GLN A 1 215 ? 21.351 -46.104 21.493 1.00 41.97 215 GLN A N 1
ATOM 1608 C CA . GLN A 1 215 ? 21.333 -46.406 20.047 1.00 41.97 215 GLN A CA 1
ATOM 1609 C C . GLN A 1 215 ? 20.281 -45.579 19.288 1.00 41.97 215 GLN A C 1
ATOM 1611 O O . GLN A 1 215 ? 19.119 -45.482 19.674 1.00 41.97 215 GLN A O 1
ATOM 1616 N N . SER A 1 216 ? 20.728 -44.996 18.181 1.00 45.75 216 SER A N 1
ATOM 1617 C CA . SER A 1 216 ? 19.951 -44.293 17.165 1.00 45.75 216 SER A CA 1
ATOM 1618 C C . SER A 1 216 ? 19.150 -45.294 16.322 1.00 45.75 216 SER A C 1
ATOM 1620 O O . SER A 1 216 ? 19.728 -46.222 15.762 1.00 45.75 216 SER A O 1
ATOM 1622 N N . GLY A 1 217 ? 17.841 -45.083 16.176 1.00 44.34 217 GLY A N 1
ATOM 1623 C CA . GLY A 1 217 ? 16.972 -45.840 15.268 1.00 44.34 217 GLY A CA 1
ATOM 1624 C C . GLY A 1 217 ? 15.828 -44.960 14.743 1.00 44.34 217 GLY A C 1
ATOM 1625 O O . GLY A 1 217 ? 15.405 -44.043 15.451 1.00 44.34 217 GLY A O 1
ATOM 1626 N N . PRO A 1 218 ? 15.357 -45.164 13.498 1.00 52.28 218 PRO A N 1
ATOM 1627 C CA . PRO A 1 218 ? 14.525 -44.196 12.793 1.00 52.28 218 PRO A CA 1
ATOM 1628 C C . PRO A 1 218 ? 13.072 -44.211 13.279 1.00 52.28 218 PRO A C 1
ATOM 1630 O O . PRO A 1 218 ? 12.459 -45.259 13.479 1.00 52.28 218 PRO A O 1
ATOM 1633 N N . VAL A 1 219 ? 12.510 -43.011 13.416 1.00 50.06 219 VAL A N 1
ATOM 1634 C CA . VAL A 1 219 ? 11.117 -42.762 13.797 1.00 50.06 219 VAL A CA 1
ATOM 1635 C C . VAL A 1 219 ? 10.180 -43.219 12.672 1.00 50.06 219 VAL A C 1
ATOM 1637 O O . VAL A 1 219 ? 10.091 -42.580 11.622 1.00 50.06 219 VAL A O 1
ATOM 1640 N N . GLN A 1 220 ? 9.455 -44.317 12.898 1.00 43.59 220 GLN A N 1
ATOM 1641 C CA . GLN A 1 220 ? 8.307 -44.714 12.081 1.00 43.59 220 GLN A CA 1
ATOM 1642 C C . GLN A 1 220 ? 7.149 -43.731 12.314 1.00 43.59 220 GLN A C 1
ATOM 1644 O O . GLN A 1 220 ? 6.689 -43.543 13.440 1.00 43.59 220 GLN A O 1
ATOM 1649 N N . ARG A 1 221 ? 6.673 -43.093 11.238 1.00 51.19 221 ARG A N 1
ATOM 1650 C CA . ARG A 1 221 ? 5.439 -42.294 11.252 1.00 51.19 221 ARG A CA 1
ATOM 1651 C C . ARG A 1 221 ? 4.214 -43.220 11.288 1.00 51.19 221 ARG A C 1
ATOM 1653 O O . ARG A 1 221 ? 4.194 -44.194 10.536 1.00 51.19 221 ARG A O 1
ATOM 1660 N N . PRO A 1 222 ? 3.168 -42.900 12.068 1.00 53.53 222 PRO A N 1
ATOM 1661 C CA . PRO A 1 222 ? 1.904 -43.626 12.010 1.00 53.53 222 PRO A CA 1
ATOM 1662 C C . PRO A 1 222 ? 1.137 -43.321 10.705 1.00 53.53 222 PRO A C 1
ATOM 1664 O O . PRO A 1 222 ? 1.291 -42.234 10.133 1.00 53.53 222 PRO A O 1
ATOM 1667 N N . PRO A 1 223 ? 0.308 -44.261 10.214 1.00 50.50 223 PRO A N 1
ATOM 1668 C CA . PRO A 1 223 ? -0.409 -44.119 8.952 1.00 50.50 223 PRO A CA 1
ATOM 1669 C C . PRO A 1 223 ? -1.529 -43.072 9.040 1.00 50.50 223 PRO A C 1
ATOM 1671 O O . PRO A 1 223 ? -2.316 -43.041 9.986 1.00 50.50 223 PRO A O 1
ATOM 1674 N N . ARG A 1 224 ? -1.612 -42.224 8.006 1.00 48.47 224 ARG A N 1
ATOM 1675 C CA . ARG A 1 224 ? -2.729 -41.299 7.766 1.00 48.47 224 ARG A CA 1
ATOM 1676 C C . ARG A 1 224 ? -4.018 -42.096 7.555 1.00 48.47 224 ARG A C 1
ATOM 1678 O O . ARG A 1 224 ? -4.108 -42.884 6.618 1.00 48.47 224 ARG A O 1
ATOM 1685 N N . GLN A 1 225 ? -5.016 -41.838 8.393 1.00 49.72 225 GLN A N 1
ATOM 1686 C CA . GLN A 1 225 ? -6.391 -42.282 8.184 1.00 49.72 225 GLN A CA 1
ATOM 1687 C C . GLN A 1 225 ? -6.982 -41.553 6.966 1.00 49.72 225 GLN A C 1
ATOM 1689 O O . GLN A 1 225 ? -6.957 -40.323 6.898 1.00 49.72 225 GLN A O 1
ATOM 1694 N N . GLN A 1 226 ? -7.481 -42.317 5.994 1.00 52.38 226 GLN A N 1
ATOM 1695 C CA . GLN A 1 226 ? -8.301 -41.816 4.889 1.00 52.38 226 GLN A CA 1
ATOM 1696 C C . GLN A 1 226 ? -9.707 -41.465 5.408 1.00 52.38 226 GLN A C 1
ATOM 1698 O O . GLN A 1 226 ? -10.278 -42.262 6.155 1.00 52.38 226 GLN A O 1
ATOM 1703 N N . PRO A 1 227 ? -10.304 -40.329 5.010 1.00 55.00 227 PRO A N 1
ATOM 1704 C CA . PRO A 1 227 ? -11.720 -40.090 5.241 1.00 55.00 227 PRO A CA 1
ATOM 1705 C C . PRO A 1 227 ? -12.585 -40.875 4.241 1.00 55.00 227 PRO A C 1
ATOM 1707 O O . PRO A 1 227 ? -12.290 -40.941 3.048 1.00 55.00 227 PRO A O 1
ATOM 1710 N N . ALA A 1 228 ? -13.656 -41.469 4.767 1.00 49.91 228 ALA A N 1
ATOM 1711 C CA . ALA A 1 228 ? -14.668 -42.238 4.049 1.00 49.91 228 ALA A CA 1
ATOM 1712 C C . ALA A 1 228 ? -15.470 -41.387 3.034 1.00 49.91 228 ALA A C 1
ATOM 1714 O O . ALA A 1 228 ? -15.624 -40.179 3.235 1.00 49.91 228 ALA A O 1
ATOM 1715 N N . PRO A 1 229 ? -16.026 -41.997 1.968 1.00 57.88 229 PRO A N 1
ATOM 1716 C CA . PRO A 1 229 ? -16.794 -41.284 0.952 1.00 57.88 229 PRO A CA 1
ATOM 1717 C C . PRO A 1 229 ? -18.183 -40.869 1.458 1.00 57.88 229 PRO A C 1
ATOM 1719 O O . PRO A 1 229 ? -18.912 -41.645 2.079 1.00 57.88 229 PRO A O 1
ATOM 1722 N N . VAL A 1 230 ? -18.550 -39.624 1.151 1.00 52.59 230 VAL A N 1
ATOM 1723 C CA . VAL A 1 230 ? -19.862 -39.031 1.429 1.00 52.59 230 VAL A CA 1
ATOM 1724 C C . VAL A 1 230 ? -20.928 -39.703 0.559 1.00 52.59 230 VAL A C 1
ATOM 1726 O O . VAL A 1 230 ? -20.811 -39.796 -0.660 1.00 52.59 230 VAL A O 1
ATOM 1729 N N . ARG A 1 231 ? -21.976 -40.178 1.232 1.00 47.25 231 ARG A N 1
ATOM 1730 C CA . ARG A 1 231 ? -23.167 -40.838 0.693 1.00 47.25 231 ARG A CA 1
ATOM 1731 C C . ARG A 1 231 ? -24.036 -39.828 -0.066 1.00 47.25 231 ARG A C 1
ATOM 1733 O O . ARG A 1 231 ? -24.473 -38.841 0.517 1.00 47.25 231 ARG A O 1
ATOM 1740 N N . ALA A 1 232 ? -24.305 -40.098 -1.341 1.00 44.16 232 ALA A N 1
ATOM 1741 C CA . ALA A 1 232 ? -25.278 -39.367 -2.146 1.00 44.16 232 ALA A CA 1
ATOM 1742 C C . ALA A 1 232 ? -26.714 -39.752 -1.739 1.00 44.16 232 ALA A C 1
ATOM 1744 O O . ALA A 1 232 ? -27.044 -40.939 -1.680 1.00 44.16 232 ALA A O 1
ATOM 1745 N N . GLU A 1 233 ? -27.564 -38.759 -1.472 1.00 46.50 233 GLU A N 1
ATOM 1746 C CA . GLU A 1 233 ? -29.019 -38.937 -1.404 1.00 46.50 233 GLU A CA 1
ATOM 1747 C C . GLU A 1 233 ? -29.654 -38.718 -2.788 1.00 46.50 233 GLU A C 1
ATOM 1749 O O . GLU A 1 233 ? -29.265 -37.783 -3.494 1.00 46.50 233 GLU A O 1
ATOM 1754 N N . PRO A 1 234 ? -30.668 -39.515 -3.173 1.00 57.84 234 PRO A N 1
ATOM 1755 C CA . PRO A 1 234 ? -31.457 -39.280 -4.370 1.00 57.84 234 PRO A CA 1
ATOM 1756 C C . PRO A 1 234 ? -32.725 -38.481 -4.026 1.00 57.84 234 PRO A C 1
ATOM 1758 O O . PRO A 1 234 ? -33.486 -38.862 -3.137 1.00 57.84 234 PRO A O 1
ATOM 1761 N N . ARG A 1 235 ? -33.022 -37.416 -4.777 1.00 43.09 235 ARG A N 1
ATOM 1762 C CA . ARG A 1 235 ? -34.381 -36.858 -4.841 1.00 43.09 235 ARG A CA 1
ATOM 1763 C C . ARG A 1 235 ? -34.956 -37.065 -6.233 1.00 43.09 235 ARG A C 1
ATOM 1765 O O . ARG A 1 235 ? -34.500 -36.479 -7.207 1.00 43.09 235 ARG A O 1
ATOM 1772 N N . GLN A 1 236 ? -35.948 -37.945 -6.279 1.00 46.19 236 GLN A N 1
ATOM 1773 C CA . GLN A 1 236 ? -36.871 -38.144 -7.386 1.00 46.19 236 GLN A CA 1
ATOM 1774 C C . GLN A 1 236 ? -37.989 -37.086 -7.373 1.00 46.19 236 GLN A C 1
ATOM 1776 O O . GLN A 1 236 ? -38.281 -36.498 -6.331 1.00 46.19 236 GLN A O 1
ATOM 1781 N N . ALA A 1 237 ? -38.661 -37.011 -8.527 1.00 36.53 237 ALA A N 1
ATOM 1782 C CA . ALA A 1 237 ? -40.054 -36.615 -8.764 1.00 36.53 237 ALA A CA 1
ATOM 1783 C C . ALA A 1 237 ? -40.335 -35.181 -9.272 1.00 36.53 237 ALA A C 1
ATOM 1785 O O . ALA A 1 237 ? -40.701 -34.277 -8.529 1.00 36.53 237 ALA A O 1
ATOM 1786 N N . GLU A 1 238 ? -40.275 -35.041 -10.602 1.00 42.75 238 GLU A N 1
ATOM 1787 C CA . GLU A 1 238 ? -41.360 -34.462 -11.427 1.00 42.75 238 GLU A CA 1
ATOM 1788 C C . GLU A 1 238 ? -42.654 -35.323 -11.327 1.00 42.75 238 GLU A C 1
ATOM 1790 O O . GLU A 1 238 ? -42.573 -36.411 -10.748 1.00 42.75 238 GLU A O 1
ATOM 1795 N N . PRO A 1 239 ? -43.830 -34.970 -11.914 1.00 57.22 239 PRO A N 1
ATOM 1796 C CA . PRO A 1 239 ? -44.161 -33.835 -12.800 1.00 57.22 239 PRO A CA 1
ATOM 1797 C C . PRO A 1 239 ? -45.472 -33.101 -12.422 1.00 57.22 239 PRO A C 1
ATOM 1799 O O . PRO A 1 239 ? -46.319 -33.661 -11.729 1.00 57.22 239 PRO A O 1
ATOM 1802 N N . ARG A 1 240 ? -45.743 -31.919 -13.002 1.00 41.28 240 ARG A N 1
ATOM 1803 C CA . ARG A 1 240 ? -47.116 -31.546 -13.416 1.00 41.28 240 ARG A CA 1
ATOM 1804 C C . ARG A 1 240 ? -47.122 -30.639 -14.645 1.00 41.28 240 ARG A C 1
ATOM 1806 O O . ARG A 1 240 ? -46.660 -29.505 -14.614 1.00 41.28 240 ARG A O 1
ATOM 1813 N N . GLN A 1 241 ? -47.712 -31.192 -15.699 1.00 43.56 241 GLN A N 1
ATOM 1814 C CA . GLN A 1 241 ? -48.212 -30.513 -16.885 1.00 43.56 241 GLN A CA 1
ATOM 1815 C C . GLN A 1 241 ? -49.325 -29.527 -16.505 1.00 43.56 241 GLN A C 1
ATOM 1817 O O . GLN A 1 241 ? -50.151 -29.813 -15.638 1.00 43.56 241 GLN A O 1
ATOM 1822 N N . GLY A 1 242 ? -49.362 -28.393 -17.198 1.00 41.50 242 GLY A N 1
ATOM 1823 C CA . GLY A 1 242 ? -50.435 -27.411 -17.117 1.00 41.50 242 GLY A CA 1
ATOM 1824 C C . GLY A 1 242 ? -50.446 -26.567 -18.382 1.00 41.50 242 GLY A C 1
ATOM 1825 O O . GLY A 1 242 ? -49.757 -25.556 -18.466 1.00 41.50 242 GLY A O 1
ATOM 1826 N N . GLU A 1 243 ? -51.204 -27.031 -19.374 1.00 43.69 243 GLU A N 1
ATOM 1827 C CA . GLU A 1 243 ? -51.594 -26.284 -20.567 1.00 43.69 243 GLU A CA 1
ATOM 1828 C C . GLU A 1 243 ? -52.169 -24.906 -20.216 1.00 43.69 243 GLU A C 1
ATOM 1830 O O . GLU A 1 243 ? -53.054 -24.776 -19.373 1.00 43.69 243 GLU A O 1
ATOM 1835 N N . SER A 1 244 ? -51.763 -23.879 -20.957 1.00 46.88 244 SER A N 1
ATOM 1836 C CA . SER A 1 244 ? -52.650 -22.754 -21.262 1.00 46.88 244 SER A CA 1
ATOM 1837 C C . SER A 1 244 ? -52.307 -22.174 -22.634 1.00 46.88 244 SER A C 1
ATOM 1839 O O . SER A 1 244 ? -51.177 -21.804 -22.939 1.00 46.88 244 SER A O 1
ATOM 1841 N N . ARG A 1 245 ? -53.327 -22.198 -23.494 1.00 44.28 245 ARG A N 1
ATOM 1842 C CA . ARG A 1 245 ? -53.352 -21.717 -24.876 1.00 44.28 245 ARG A CA 1
ATOM 1843 C C . ARG A 1 245 ? -53.522 -20.192 -24.941 1.00 44.28 245 ARG A C 1
ATOM 1845 O O . ARG A 1 245 ? -54.191 -19.625 -24.085 1.00 44.28 245 ARG A O 1
ATOM 1852 N N . GLN A 1 246 ? -53.117 -19.661 -26.107 1.00 48.09 246 GLN A N 1
ATOM 1853 C CA . GLN A 1 246 ? -53.542 -18.428 -26.814 1.00 48.09 246 GLN A CA 1
ATOM 1854 C C . GLN A 1 246 ? -52.673 -17.156 -26.654 1.00 48.09 246 GLN A C 1
ATOM 1856 O O . GLN A 1 246 ? -52.028 -16.986 -25.629 1.00 48.09 246 GLN A O 1
ATOM 1861 N N . PRO A 1 247 ? -52.740 -16.186 -27.601 1.00 52.94 247 PRO A N 1
ATOM 1862 C CA . PRO A 1 247 ? -52.700 -16.345 -29.063 1.00 52.94 247 PRO A CA 1
ATOM 1863 C C . PRO A 1 247 ? -51.789 -15.307 -29.777 1.00 52.94 247 PRO A C 1
ATOM 1865 O O . PRO A 1 247 ? -51.579 -14.193 -29.316 1.00 52.94 247 PRO A O 1
ATOM 1868 N N . GLY A 1 248 ? -51.333 -15.661 -30.983 1.00 44.81 248 GLY A N 1
ATOM 1869 C CA . GLY A 1 248 ? -51.304 -14.773 -32.158 1.00 44.81 248 GLY A CA 1
ATOM 1870 C C . GLY A 1 248 ? -50.601 -13.409 -32.082 1.00 44.81 248 GLY A C 1
ATOM 1871 O O . GLY A 1 248 ? -51.265 -12.379 -32.117 1.00 44.81 248 GLY A O 1
ATOM 1872 N N . GLY A 1 249 ? -49.269 -13.397 -32.182 1.00 38.50 249 GLY A N 1
ATOM 1873 C CA . GLY A 1 249 ? -48.494 -12.235 -32.632 1.00 38.50 249 GLY A CA 1
ATOM 1874 C C . GLY A 1 249 ? -47.610 -12.621 -33.818 1.00 38.50 249 GLY A C 1
ATOM 1875 O O . GLY A 1 249 ? -46.673 -13.398 -33.659 1.00 38.50 249 GLY A O 1
ATOM 1876 N N . ARG A 1 250 ? -47.923 -12.126 -35.024 1.00 46.50 250 ARG A N 1
ATOM 1877 C CA . ARG A 1 250 ? -47.102 -12.320 -36.234 1.00 46.50 250 ARG A CA 1
ATOM 1878 C C . ARG A 1 250 ? -45.725 -11.677 -36.030 1.00 46.50 250 ARG A C 1
ATOM 1880 O O . ARG A 1 250 ? -45.611 -10.456 -36.051 1.00 46.50 250 ARG A O 1
ATOM 1887 N N . LEU A 1 251 ? -44.690 -12.499 -35.890 1.00 50.94 251 LEU A N 1
ATOM 1888 C CA . LEU A 1 251 ? -43.299 -12.077 -36.048 1.00 50.94 251 LEU A CA 1
ATOM 1889 C C . LEU A 1 251 ? -42.998 -11.859 -37.545 1.00 50.94 251 LEU A C 1
ATOM 1891 O O . LEU A 1 251 ? -43.368 -12.706 -38.363 1.00 50.94 251 LEU A O 1
ATOM 1895 N N . PRO A 1 252 ? -42.354 -10.745 -37.934 1.00 55.75 252 PRO A N 1
ATOM 1896 C CA . PRO A 1 252 ? -41.918 -10.537 -39.308 1.00 55.75 252 PRO A CA 1
ATOM 1897 C C . PRO A 1 252 ? -40.769 -11.494 -39.659 1.00 55.75 252 PRO A C 1
ATOM 1899 O O . PRO A 1 252 ? -39.905 -11.786 -38.834 1.00 55.75 252 PRO A O 1
ATOM 1902 N N . ALA A 1 253 ? -40.777 -11.981 -40.901 1.00 59.62 253 ALA A N 1
ATOM 1903 C CA . ALA A 1 253 ? -39.775 -12.894 -41.436 1.00 59.62 253 ALA A CA 1
ATOM 1904 C C . ALA A 1 253 ? -38.346 -12.311 -41.349 1.00 59.62 253 ALA A C 1
ATOM 1906 O O . ALA A 1 253 ? -38.166 -11.101 -41.530 1.00 59.62 253 ALA A O 1
ATOM 1907 N N . PRO A 1 254 ? -37.320 -13.152 -41.122 1.00 55.28 254 PRO A N 1
ATOM 1908 C CA . PRO A 1 254 ? -35.933 -12.707 -41.106 1.00 55.28 254 PRO A CA 1
ATOM 1909 C C . PRO A 1 254 ? -35.537 -12.180 -42.491 1.00 55.28 254 PRO A C 1
ATOM 1911 O O . PRO A 1 254 ? -35.627 -12.887 -43.496 1.00 55.28 254 PRO A O 1
ATOM 1914 N N . ARG A 1 255 ? -35.102 -10.915 -42.551 1.00 55.09 255 ARG A N 1
ATOM 1915 C CA . ARG A 1 255 ? -34.491 -10.335 -43.753 1.00 55.09 255 ARG A CA 1
ATOM 1916 C C . ARG A 1 255 ? -33.193 -11.085 -44.050 1.00 55.09 255 ARG A C 1
ATOM 1918 O O . ARG A 1 255 ? -32.321 -11.163 -43.188 1.00 55.09 255 ARG A O 1
ATOM 1925 N N . GLN A 1 256 ? -33.074 -11.606 -45.270 1.00 65.31 256 GLN A N 1
ATOM 1926 C CA . GLN A 1 256 ? -31.818 -12.1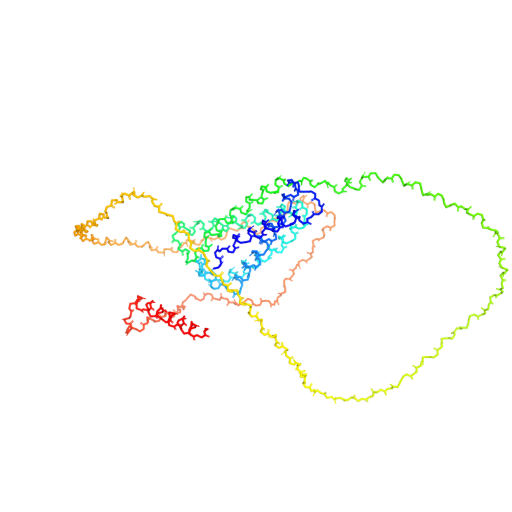41 -45.787 1.00 65.31 256 GLN A CA 1
ATOM 1927 C C . GLN A 1 256 ? -30.717 -11.068 -45.696 1.00 65.31 256 GLN A C 1
ATOM 1929 O O . GLN A 1 256 ? -30.972 -9.913 -46.057 1.00 65.31 256 GLN A O 1
ATOM 1934 N N . PRO A 1 257 ? -29.508 -11.415 -45.223 1.00 58.19 257 PRO A N 1
ATOM 1935 C CA . PRO A 1 257 ? -28.382 -10.496 -45.231 1.00 58.19 257 PRO A CA 1
ATOM 1936 C C . PRO A 1 257 ? -27.990 -10.172 -46.677 1.00 58.19 257 PRO A C 1
ATOM 1938 O O . PRO A 1 257 ? -27.873 -11.059 -47.522 1.00 58.19 257 PRO A O 1
ATOM 1941 N N . ALA A 1 258 ? -27.814 -8.881 -46.957 1.00 63.41 258 ALA A N 1
ATOM 1942 C CA . ALA A 1 258 ? -27.339 -8.405 -48.248 1.00 63.41 258 ALA A CA 1
ATOM 1943 C C . ALA A 1 258 ? -25.934 -8.966 -48.547 1.00 63.41 258 ALA A C 1
ATOM 1945 O O . ALA A 1 258 ? -25.126 -9.096 -47.622 1.00 63.41 258 ALA A O 1
ATOM 1946 N N . PRO A 1 259 ? -25.616 -9.276 -49.817 1.00 66.88 259 PRO A N 1
ATOM 1947 C CA . PRO A 1 259 ? -24.289 -9.748 -50.188 1.00 66.88 259 PRO A CA 1
ATOM 1948 C C . PRO A 1 259 ? -23.225 -8.676 -49.889 1.00 66.88 259 PRO A C 1
ATOM 1950 O O . PRO A 1 259 ? -23.501 -7.477 -50.020 1.00 66.88 259 PRO A O 1
ATOM 1953 N N . PRO A 1 260 ? -22.009 -9.086 -49.488 1.00 59.34 260 PRO A N 1
ATOM 1954 C CA . PRO A 1 260 ? -20.942 -8.160 -49.139 1.00 59.34 260 PRO A CA 1
ATOM 1955 C C . PRO A 1 260 ? -20.574 -7.292 -50.346 1.00 59.34 260 PRO A C 1
ATOM 1957 O O . PRO A 1 260 ? -20.297 -7.792 -51.438 1.00 59.34 260 PRO A O 1
ATOM 1960 N N . ARG A 1 261 ? -20.570 -5.969 -50.142 1.00 61.56 261 ARG A N 1
ATOM 1961 C CA . ARG A 1 261 ? -20.020 -5.019 -51.113 1.00 61.56 261 ARG A CA 1
ATOM 1962 C C . ARG A 1 261 ? -18.530 -5.308 -51.268 1.00 61.56 261 ARG A C 1
ATOM 1964 O O . ARG A 1 261 ? -17.797 -5.287 -50.285 1.00 61.56 261 ARG A O 1
ATOM 1971 N N . GLN A 1 262 ? -18.104 -5.568 -52.500 1.00 61.31 262 GLN A N 1
ATOM 1972 C CA . GLN A 1 262 ? -16.692 -5.681 -52.846 1.00 61.31 262 GLN A CA 1
ATOM 1973 C C . GLN A 1 262 ? -16.008 -4.344 -52.550 1.00 61.31 262 GLN A C 1
ATOM 1975 O O . GLN A 1 262 ? -16.379 -3.310 -53.111 1.00 61.31 262 GLN A O 1
ATOM 1980 N N . SER A 1 263 ? -15.044 -4.360 -51.632 1.00 60.03 263 SER A N 1
ATOM 1981 C CA . SER A 1 263 ? -14.183 -3.212 -51.371 1.00 60.03 263 SER A CA 1
ATOM 1982 C C . SER A 1 263 ? -13.358 -2.902 -52.625 1.00 60.03 263 SER A C 1
ATOM 1984 O O . SER A 1 263 ? -12.863 -3.834 -53.265 1.00 60.03 263 SER A O 1
ATOM 1986 N N . PRO A 1 264 ? -13.194 -1.621 -52.998 1.00 71.44 264 PRO A N 1
ATOM 1987 C CA . PRO A 1 264 ? -12.323 -1.247 -54.103 1.00 71.44 264 PRO A CA 1
ATOM 1988 C C . PRO A 1 264 ? -10.872 -1.674 -53.814 1.00 71.44 264 PRO A C 1
ATOM 1990 O O . PRO A 1 264 ? -10.470 -1.714 -52.647 1.00 71.44 264 PRO A O 1
ATOM 1993 N N . PRO A 1 265 ? -10.080 -1.991 -54.853 1.00 66.25 265 PRO A N 1
ATOM 1994 C CA . PRO A 1 265 ? -8.698 -2.425 -54.685 1.00 66.25 265 PRO A CA 1
ATOM 1995 C C . PRO A 1 265 ? -7.876 -1.343 -53.975 1.00 66.25 265 PRO A C 1
ATOM 1997 O O . PRO A 1 265 ? -7.905 -0.171 -54.363 1.00 66.25 265 PRO A O 1
ATOM 2000 N N . LEU A 1 266 ? -7.149 -1.744 -52.923 1.00 63.31 266 LEU A N 1
ATOM 2001 C CA . LEU A 1 266 ? -6.199 -0.876 -52.232 1.00 63.31 266 LEU A CA 1
ATOM 2002 C C . LEU A 1 266 ? -5.168 -0.356 -53.239 1.00 63.31 266 LEU A C 1
ATOM 2004 O O . LEU A 1 266 ? -4.552 -1.130 -53.973 1.00 63.31 266 LEU A O 1
ATOM 2008 N N . ARG A 1 267 ? -4.966 0.965 -53.250 1.00 70.69 267 ARG A N 1
ATOM 2009 C CA . ARG A 1 267 ? -3.829 1.565 -53.948 1.00 70.69 267 ARG A CA 1
ATOM 2010 C C . ARG A 1 267 ? -2.527 1.051 -53.314 1.00 70.69 267 ARG A C 1
ATOM 2012 O O . ARG A 1 267 ? -2.474 0.965 -52.086 1.00 70.69 267 ARG A O 1
ATOM 2019 N N . PRO A 1 268 ? -1.496 0.740 -54.117 1.00 67.81 268 PRO A N 1
ATOM 2020 C CA . PRO A 1 268 ? -0.181 0.392 -53.594 1.00 67.81 268 PRO A CA 1
ATOM 2021 C C . PRO A 1 268 ? 0.352 1.537 -52.728 1.00 67.81 268 PRO A C 1
ATOM 2023 O O . PRO A 1 268 ? 0.201 2.712 -53.075 1.00 67.81 268 PRO A O 1
ATOM 2026 N N . ALA A 1 269 ? 0.917 1.180 -51.574 1.00 66.88 269 ALA A N 1
ATOM 2027 C CA . ALA A 1 269 ? 1.525 2.132 -50.659 1.00 66.88 269 ALA A CA 1
ATOM 2028 C C . ALA A 1 269 ? 2.700 2.847 -51.355 1.00 66.88 269 ALA A C 1
ATOM 2030 O O . ALA A 1 269 ? 3.432 2.197 -52.104 1.00 66.88 269 ALA A O 1
ATOM 2031 N N . PRO A 1 270 ? 2.875 4.163 -51.150 1.00 73.81 270 PRO A N 1
ATOM 2032 C CA . PRO A 1 270 ? 4.060 4.860 -51.632 1.00 73.81 270 PRO A CA 1
ATOM 2033 C C . PRO A 1 270 ? 5.314 4.280 -50.968 1.00 73.81 270 PRO A C 1
ATOM 2035 O O . PRO A 1 270 ? 5.284 3.939 -49.784 1.00 73.81 270 PRO A O 1
ATOM 2038 N N . ASP A 1 271 ? 6.394 4.176 -51.745 1.00 72.12 271 ASP A N 1
ATOM 2039 C CA . ASP A 1 271 ? 7.688 3.693 -51.267 1.00 72.12 271 ASP A CA 1
ATOM 2040 C C . ASP A 1 271 ? 8.139 4.472 -50.019 1.00 72.12 271 ASP A C 1
ATOM 2042 O O . ASP A 1 271 ? 7.979 5.699 -49.964 1.00 72.12 271 ASP A O 1
ATOM 2046 N N . PRO A 1 272 ? 8.699 3.787 -49.005 1.00 69.75 272 PRO A N 1
ATOM 2047 C CA . PRO A 1 272 ? 9.152 4.436 -47.789 1.00 69.75 272 PRO A CA 1
ATOM 2048 C C . PRO A 1 272 ? 10.283 5.416 -48.111 1.00 69.75 272 PRO A C 1
ATOM 2050 O O . PRO A 1 272 ? 11.342 5.039 -48.614 1.00 69.75 272 PRO A O 1
ATOM 2053 N N . THR A 1 273 ? 10.052 6.689 -47.794 1.00 74.00 273 THR A N 1
ATOM 2054 C CA . THR A 1 273 ? 11.074 7.734 -47.823 1.00 74.00 273 THR A CA 1
ATOM 2055 C C . THR A 1 273 ? 12.284 7.283 -46.994 1.00 74.00 273 THR A C 1
ATOM 2057 O O . THR A 1 273 ? 12.094 6.854 -45.851 1.00 74.00 273 THR A O 1
ATOM 2060 N N . PRO A 1 274 ? 13.521 7.368 -47.519 1.00 70.75 274 PRO A N 1
ATOM 2061 C CA . PRO A 1 274 ? 14.709 6.976 -46.773 1.00 70.75 274 PRO A CA 1
ATOM 2062 C C . PRO A 1 274 ? 14.819 7.793 -45.483 1.00 70.75 274 PRO A C 1
ATOM 2064 O O . PRO A 1 274 ? 14.658 9.015 -45.489 1.00 70.75 274 PRO A O 1
ATOM 2067 N N . ALA A 1 275 ? 15.069 7.094 -44.375 1.00 65.31 275 ALA A N 1
ATOM 2068 C CA . ALA A 1 275 ? 15.199 7.700 -43.060 1.00 65.31 275 ALA A CA 1
ATOM 2069 C C . ALA A 1 275 ? 16.318 8.762 -43.058 1.00 65.31 275 ALA A C 1
ATOM 2071 O O . ALA A 1 275 ? 17.374 8.537 -43.663 1.00 65.31 275 ALA A O 1
ATOM 2072 N N . PRO A 1 276 ? 16.115 9.911 -42.388 1.00 72.25 276 PRO A N 1
ATOM 2073 C CA . PRO A 1 276 ? 17.159 10.915 -42.248 1.00 72.25 276 PRO A CA 1
ATOM 2074 C C . PRO A 1 276 ? 18.383 10.318 -41.530 1.00 72.25 276 PRO A C 1
ATOM 2076 O O . PRO A 1 276 ? 18.228 9.457 -40.658 1.00 72.25 276 PRO A O 1
ATOM 2079 N N . PRO A 1 277 ? 19.606 10.749 -41.886 1.00 66.62 277 PRO A N 1
ATOM 2080 C CA . PRO A 1 277 ? 20.823 10.253 -41.260 1.00 66.62 277 PRO A CA 1
ATOM 2081 C C . PRO A 1 277 ? 20.795 10.540 -39.755 1.00 66.62 277 PRO A C 1
ATOM 2083 O O . PRO A 1 277 ? 20.632 11.684 -39.334 1.00 66.62 277 PRO A O 1
ATOM 2086 N N . GLN A 1 278 ? 20.955 9.480 -38.961 1.00 64.94 278 GLN A N 1
ATOM 2087 C CA . GLN A 1 278 ? 21.083 9.554 -37.506 1.00 64.94 278 GLN A CA 1
ATOM 2088 C C . GLN A 1 278 ? 22.229 10.515 -37.131 1.00 64.94 278 GLN A C 1
ATOM 2090 O O . GLN A 1 278 ? 23.311 10.421 -37.729 1.00 64.94 278 GLN A O 1
ATOM 2095 N N . PRO A 1 279 ? 22.032 11.433 -36.167 1.00 60.16 279 PRO A N 1
ATOM 2096 C CA . PRO A 1 279 ? 23.104 12.291 -35.683 1.00 60.16 279 PRO A CA 1
ATOM 2097 C C . PRO A 1 279 ? 24.231 11.425 -35.110 1.00 60.16 279 PRO A C 1
ATOM 2099 O O . PRO A 1 279 ? 23.996 10.461 -34.382 1.00 60.16 279 PRO A O 1
ATOM 2102 N N . ARG A 1 280 ? 25.477 11.740 -35.480 1.00 60.59 280 ARG A N 1
ATOM 2103 C CA . ARG A 1 280 ? 26.656 11.079 -34.911 1.00 60.59 280 ARG A CA 1
ATOM 210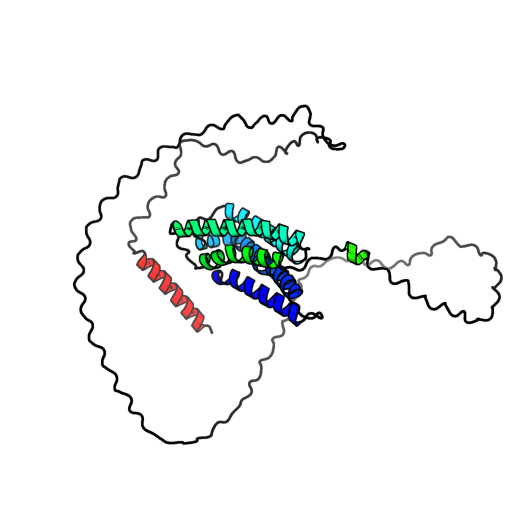4 C C . ARG A 1 280 ? 26.657 11.314 -33.401 1.00 60.59 280 ARG A C 1
ATOM 2106 O O . ARG A 1 280 ? 26.582 12.458 -32.970 1.00 60.59 280 ARG A O 1
ATOM 2113 N N . ASN A 1 281 ? 26.786 10.234 -32.632 1.00 54.97 281 ASN A N 1
ATOM 2114 C CA . ASN A 1 281 ? 27.053 10.280 -31.197 1.00 54.97 281 ASN A CA 1
ATOM 2115 C C . ASN A 1 281 ? 28.423 10.932 -30.963 1.00 54.97 281 ASN A C 1
ATOM 2117 O O . ASN A 1 281 ? 29.440 10.239 -30.890 1.00 54.97 281 ASN A O 1
ATOM 2121 N N . GLU A 1 282 ? 28.466 12.261 -30.893 1.00 65.19 282 GLU A N 1
ATOM 2122 C CA . GLU A 1 282 ? 29.602 12.952 -30.300 1.00 65.19 282 GLU A CA 1
ATOM 2123 C C . GLU A 1 282 ? 29.548 12.746 -28.779 1.00 65.19 282 GLU A C 1
ATOM 2125 O O . GLU A 1 282 ? 28.483 12.902 -28.175 1.00 65.19 282 GLU A O 1
ATOM 2130 N N . PRO A 1 283 ? 30.657 12.334 -28.143 1.00 58.25 283 PRO A N 1
ATOM 2131 C CA . PRO A 1 283 ? 30.704 12.206 -26.697 1.00 58.25 283 PRO A CA 1
ATOM 2132 C C . PRO A 1 283 ? 30.452 13.578 -26.065 1.00 58.25 283 PRO A C 1
ATOM 2134 O O . PRO A 1 283 ? 31.126 14.553 -26.396 1.00 58.25 283 PRO A O 1
ATOM 2137 N N . LEU A 1 284 ? 29.473 13.640 -25.159 1.00 57.62 284 LEU A N 1
ATOM 2138 C CA . LEU A 1 284 ? 29.192 14.828 -24.356 1.00 57.62 284 LEU A CA 1
ATOM 2139 C C . LEU A 1 284 ? 30.484 15.326 -23.678 1.00 57.62 284 LEU A C 1
ATOM 2141 O O . LEU A 1 284 ? 31.273 14.498 -23.205 1.00 57.62 284 LEU A O 1
ATOM 2145 N N . PRO A 1 285 ? 30.704 16.652 -23.596 1.00 63.16 285 PRO A N 1
ATOM 2146 C CA . PRO A 1 285 ? 31.813 17.207 -22.835 1.00 63.16 285 PRO A CA 1
ATOM 2147 C C . PRO A 1 285 ? 31.735 16.693 -21.396 1.00 63.16 285 PRO A C 1
ATOM 2149 O O . PRO A 1 285 ? 30.677 16.761 -20.768 1.00 63.16 285 PRO A O 1
ATOM 2152 N N . ARG A 1 286 ? 32.848 16.169 -20.871 1.00 51.69 286 ARG A N 1
ATOM 2153 C CA . ARG A 1 286 ? 32.971 15.897 -19.436 1.00 51.69 286 ARG A CA 1
ATOM 2154 C C . ARG A 1 286 ? 32.761 17.220 -18.700 1.00 51.69 286 ARG A C 1
ATOM 2156 O O . ARG A 1 286 ? 33.540 18.146 -18.897 1.00 51.69 286 ARG A O 1
ATOM 2163 N N . LEU A 1 287 ? 31.708 17.307 -17.891 1.00 54.34 287 LEU A N 1
ATOM 2164 C CA . LEU A 1 287 ? 31.641 18.315 -16.841 1.00 54.34 287 LEU A CA 1
ATOM 2165 C C . LEU A 1 287 ? 32.690 17.933 -15.799 1.00 54.34 287 LEU A C 1
ATOM 2167 O O . LEU A 1 287 ? 32.586 16.871 -15.183 1.00 54.34 287 LEU A O 1
ATOM 2171 N N . ASP A 1 288 ? 33.708 18.774 -15.649 1.00 60.09 288 ASP A N 1
ATOM 2172 C CA . ASP A 1 288 ? 34.613 18.693 -14.510 1.00 60.09 288 ASP A CA 1
ATOM 2173 C C . ASP A 1 288 ? 33.803 18.923 -13.219 1.00 60.09 288 ASP A C 1
ATOM 2175 O O . ASP A 1 288 ? 32.904 19.772 -13.208 1.00 60.09 288 ASP A O 1
ATOM 2179 N N . PRO A 1 289 ? 34.061 18.158 -12.144 1.00 56.38 289 PRO A N 1
ATOM 2180 C CA . PRO A 1 289 ? 33.426 18.398 -10.857 1.00 56.38 289 PRO A CA 1
ATOM 2181 C C . PRO A 1 289 ? 33.802 19.798 -10.365 1.00 56.38 289 PRO A C 1
ATOM 2183 O O . PRO A 1 289 ? 34.978 20.155 -10.315 1.00 56.38 289 PRO A O 1
ATOM 2186 N N . ASP A 1 290 ? 32.786 20.589 -10.032 1.00 49.62 290 ASP A N 1
ATOM 2187 C CA . ASP A 1 290 ? 32.935 21.920 -9.454 1.00 49.62 290 ASP A CA 1
ATOM 2188 C C . ASP A 1 290 ? 33.732 21.807 -8.134 1.00 49.62 290 ASP A C 1
ATOM 2190 O O . ASP A 1 290 ? 33.280 21.110 -7.221 1.00 49.62 290 ASP A O 1
ATOM 2194 N N . PRO A 1 291 ? 34.919 22.430 -8.001 1.00 50.91 291 PRO A N 1
ATOM 2195 C CA . PRO A 1 291 ? 35.788 22.281 -6.827 1.00 50.91 291 PRO A CA 1
ATOM 2196 C C . PRO A 1 291 ? 35.251 22.962 -5.551 1.00 50.91 291 PRO A C 1
ATOM 2198 O O . PRO A 1 291 ? 35.968 23.074 -4.563 1.00 50.91 291 PRO A O 1
ATOM 2201 N N . GLY A 1 292 ? 34.003 23.436 -5.546 1.00 45.28 292 GLY A N 1
ATOM 2202 C CA . GLY A 1 292 ? 33.437 24.256 -4.473 1.00 45.28 292 GLY A CA 1
ATOM 2203 C C . GLY A 1 292 ? 32.754 23.521 -3.314 1.00 45.28 292 GLY A C 1
ATOM 2204 O O . GLY A 1 292 ? 32.122 24.195 -2.505 1.00 45.28 292 GLY A O 1
ATOM 2205 N N . PHE A 1 293 ? 32.811 22.187 -3.222 1.00 46.56 293 PHE A N 1
ATOM 2206 C CA . PHE A 1 293 ? 32.019 21.429 -2.232 1.00 46.56 293 PHE A CA 1
ATOM 2207 C C . PHE A 1 293 ? 32.811 20.711 -1.126 1.00 46.56 293 PHE A C 1
ATOM 2209 O O . PHE A 1 293 ? 32.190 20.023 -0.317 1.00 46.56 293 PHE A O 1
ATOM 2216 N N . GLU A 1 294 ? 34.138 20.869 -1.048 1.00 48.06 294 GLU A N 1
ATOM 2217 C CA . GLU A 1 294 ? 34.944 20.179 -0.020 1.00 48.06 294 GLU A CA 1
ATOM 2218 C C . GLU A 1 294 ? 35.203 20.988 1.265 1.00 48.06 294 GLU A C 1
ATOM 2220 O O . GLU A 1 294 ? 35.525 20.383 2.282 1.00 48.06 294 GLU A O 1
ATOM 2225 N N . ASP A 1 295 ? 34.939 22.300 1.296 1.00 54.03 295 ASP A N 1
ATOM 2226 C CA . ASP A 1 295 ? 35.229 23.144 2.467 1.00 54.03 295 ASP A CA 1
ATOM 2227 C C . ASP A 1 295 ? 33.968 23.833 3.018 1.00 54.03 295 ASP A C 1
ATOM 2229 O O . ASP A 1 295 ? 33.738 25.029 2.834 1.00 54.03 295 ASP A O 1
ATOM 2233 N N . PHE A 1 296 ? 33.118 23.079 3.722 1.00 53.88 296 PHE A N 1
ATOM 2234 C CA . PHE A 1 296 ? 32.107 23.678 4.600 1.00 53.88 296 PHE A CA 1
ATOM 2235 C C . PHE A 1 296 ? 32.740 23.968 5.969 1.00 53.88 296 PHE A C 1
ATOM 2237 O O . PHE A 1 296 ? 32.639 23.167 6.900 1.00 53.88 296 PHE A O 1
ATOM 2244 N N . GLU A 1 297 ? 33.423 25.108 6.095 1.00 59.66 297 GLU A N 1
ATOM 2245 C CA . GLU A 1 297 ? 33.848 25.624 7.400 1.00 59.66 297 GLU A CA 1
ATOM 2246 C C . GLU A 1 297 ? 32.619 26.119 8.179 1.00 59.66 297 GLU A C 1
ATOM 2248 O O . GLU A 1 297 ? 31.836 26.942 7.698 1.00 59.66 297 GLU A O 1
ATOM 2253 N N . LEU A 1 298 ? 32.427 25.605 9.398 1.00 71.44 298 LEU A N 1
ATOM 2254 C CA . LEU A 1 298 ? 31.409 26.132 10.304 1.00 71.44 298 LEU A CA 1
ATOM 2255 C C . LEU A 1 298 ? 31.731 27.602 10.640 1.00 71.44 298 LEU A C 1
ATOM 2257 O O . LEU A 1 298 ? 32.901 27.935 10.842 1.00 71.44 298 LEU A O 1
ATOM 2261 N N . PRO A 1 299 ? 30.715 28.479 10.739 1.00 77.12 299 PRO A N 1
ATOM 2262 C CA . PRO A 1 299 ? 30.922 29.867 11.125 1.00 77.12 299 PRO A CA 1
ATOM 2263 C C . PRO A 1 299 ? 31.658 29.967 12.477 1.00 77.12 299 PRO A C 1
ATOM 2265 O O . PRO A 1 299 ? 31.390 29.159 13.373 1.00 77.12 299 PRO A O 1
ATOM 2268 N N . PRO A 1 300 ? 32.567 30.946 12.653 1.00 75.00 300 PRO A N 1
ATOM 2269 C CA . PRO A 1 300 ? 33.448 31.055 13.826 1.00 75.00 300 PRO A CA 1
ATOM 2270 C C . PRO A 1 300 ? 32.711 31.273 15.161 1.00 75.00 300 PRO A C 1
ATOM 2272 O O . PRO A 1 300 ? 33.317 31.202 16.227 1.00 75.00 300 PRO A O 1
ATOM 2275 N N . ASP A 1 301 ? 31.413 31.542 15.103 1.00 76.44 301 ASP A N 1
ATOM 2276 C CA . ASP A 1 301 ? 30.492 31.843 16.195 1.00 76.44 301 ASP A CA 1
ATOM 2277 C C . ASP A 1 301 ? 29.472 30.717 16.469 1.00 76.44 301 ASP A C 1
ATOM 2279 O O . ASP A 1 301 ? 28.556 30.886 17.278 1.00 76.44 301 ASP A O 1
ATOM 2283 N N . PHE A 1 302 ? 29.623 29.544 15.841 1.00 73.56 302 PHE A N 1
ATOM 2284 C CA . PHE A 1 302 ? 28.757 28.392 16.097 1.00 73.56 302 PHE A CA 1
ATOM 2285 C C . PHE A 1 302 ? 29.145 27.659 17.397 1.00 73.56 302 PHE A C 1
ATOM 2287 O O . PHE A 1 302 ? 29.984 26.758 17.405 1.00 73.56 302 PHE A O 1
ATOM 2294 N N . GLU A 1 303 ? 28.511 28.029 18.514 1.00 69.81 303 GLU A N 1
ATOM 2295 C CA . GLU A 1 303 ? 28.627 27.295 19.780 1.00 69.81 303 GLU A CA 1
ATOM 2296 C C . GLU A 1 303 ? 27.801 25.998 19.744 1.00 69.81 303 GLU A C 1
ATOM 2298 O O . GLU A 1 303 ? 26.571 26.010 19.638 1.00 69.81 303 GLU A O 1
ATOM 2303 N N . LEU A 1 304 ? 28.480 24.855 19.864 1.00 79.56 304 LEU A N 1
ATOM 2304 C CA . LEU A 1 304 ? 27.823 23.563 20.044 1.00 79.56 304 LEU A CA 1
ATOM 2305 C C . LEU A 1 304 ? 27.101 23.519 21.404 1.00 79.56 304 LEU A C 1
ATOM 2307 O O . LEU A 1 304 ? 27.646 23.983 22.410 1.00 79.56 304 LEU A O 1
ATOM 2311 N N . PRO A 1 305 ? 25.892 22.934 21.478 1.00 76.38 305 PRO A N 1
ATOM 2312 C CA . PRO A 1 305 ? 25.165 22.814 22.733 1.00 76.38 305 PRO A CA 1
ATOM 2313 C C . PRO A 1 305 ? 25.966 21.994 23.764 1.00 76.38 305 PRO A C 1
ATOM 2315 O O . PRO A 1 305 ? 26.646 21.027 23.399 1.00 76.38 305 PRO A O 1
ATOM 2318 N N . PRO A 1 306 ? 25.873 22.334 25.064 1.00 70.75 306 PRO A N 1
ATOM 2319 C CA . PRO A 1 306 ? 26.616 21.644 26.112 1.00 70.75 306 PRO A CA 1
ATOM 2320 C C . PRO A 1 306 ? 26.255 20.151 26.137 1.00 70.75 306 PRO A C 1
ATOM 2322 O O . PRO A 1 306 ? 25.092 19.788 26.312 1.00 70.75 306 PRO A O 1
ATOM 2325 N N . GLY A 1 307 ? 27.265 19.293 25.959 1.00 71.56 307 GLY A N 1
ATOM 2326 C CA . GLY A 1 307 ? 27.127 17.831 25.917 1.00 71.56 307 GLY A CA 1
ATOM 2327 C C . GLY A 1 307 ? 27.337 17.187 24.540 1.00 71.56 307 GLY A C 1
ATOM 2328 O O . GLY A 1 307 ? 27.256 15.964 24.442 1.00 71.56 307 GLY A O 1
ATOM 2329 N N . PHE A 1 308 ? 27.622 17.966 23.492 1.00 61.78 308 PHE A N 1
ATOM 2330 C CA . PHE A 1 308 ? 28.019 17.436 22.185 1.00 61.78 308 PHE A CA 1
ATOM 2331 C C . PHE A 1 308 ? 29.550 17.355 22.084 1.00 61.78 308 PHE A C 1
ATOM 2333 O O . PHE A 1 308 ? 30.203 18.308 21.664 1.00 61.78 308 PHE A O 1
ATOM 2340 N N . GLU A 1 309 ? 30.138 16.229 22.496 1.00 66.19 309 GLU A N 1
ATOM 2341 C CA . GLU A 1 309 ? 31.543 15.942 22.181 1.00 66.19 309 GLU A CA 1
ATOM 2342 C C . GLU A 1 309 ? 31.637 15.388 20.749 1.00 66.19 309 GLU A C 1
ATOM 2344 O O . GLU A 1 309 ? 30.997 14.372 20.451 1.00 66.19 309 GLU A O 1
ATOM 2349 N N . PRO A 1 310 ? 32.408 16.016 19.838 1.00 57.47 310 PRO A N 1
ATOM 2350 C CA . PRO A 1 310 ? 32.685 15.420 18.540 1.00 57.47 310 PRO A CA 1
ATOM 2351 C C . PRO A 1 310 ? 33.448 14.112 18.769 1.00 57.47 310 PRO A C 1
ATOM 2353 O O . PRO A 1 310 ? 34.559 14.109 19.297 1.00 57.47 310 PRO A O 1
ATOM 2356 N N . SER A 1 311 ? 32.831 12.982 18.415 1.00 56.53 311 SER A N 1
ATOM 2357 C CA . SER A 1 311 ? 33.501 11.681 18.491 1.00 56.53 311 SER A CA 1
ATOM 2358 C C . SER A 1 311 ? 34.765 11.703 17.626 1.00 56.53 311 SER A C 1
ATOM 2360 O O . SER A 1 311 ? 34.708 12.222 16.506 1.00 56.53 311 SER A O 1
ATOM 2362 N N . PRO A 1 312 ? 35.895 11.144 18.094 1.00 55.38 312 PRO A N 1
ATOM 2363 C CA . PRO A 1 312 ? 37.071 11.016 17.253 1.00 55.38 312 PRO A CA 1
ATOM 2364 C C . PRO A 1 312 ? 36.717 10.131 16.056 1.00 55.38 312 PRO A C 1
ATOM 2366 O O . PRO A 1 312 ? 36.191 9.033 16.232 1.00 55.38 312 PRO A O 1
ATOM 2369 N N . SER A 1 313 ? 36.944 10.685 14.863 1.00 51.62 313 SER A N 1
ATOM 2370 C CA . SER A 1 313 ? 37.100 10.021 13.564 1.00 51.62 313 SER A CA 1
ATOM 2371 C C . SER A 1 313 ? 36.737 8.532 13.545 1.00 51.62 313 SER A C 1
ATOM 2373 O O . SER A 1 313 ? 37.486 7.679 14.018 1.00 51.62 313 SER A O 1
ATOM 2375 N N . PHE A 1 314 ? 35.587 8.224 12.949 1.00 46.12 314 PHE A N 1
ATOM 2376 C CA . PHE A 1 314 ? 35.237 6.868 12.550 1.00 46.12 314 PHE A CA 1
ATOM 2377 C C . PHE A 1 314 ? 36.224 6.418 11.464 1.00 46.12 314 PHE A C 1
ATOM 2379 O O . PHE A 1 314 ? 36.061 6.776 10.301 1.00 46.12 314 PHE A O 1
ATOM 2386 N N . ASP A 1 315 ? 37.256 5.666 11.845 1.00 47.75 315 ASP A N 1
ATOM 2387 C CA . ASP A 1 315 ? 38.089 4.933 10.895 1.00 47.75 315 ASP A CA 1
ATOM 2388 C C . ASP A 1 315 ? 37.240 3.795 10.305 1.00 47.75 315 ASP A C 1
ATOM 2390 O O . ASP A 1 315 ? 36.857 2.873 11.039 1.00 47.75 315 ASP A O 1
ATOM 2394 N N . PRO A 1 316 ? 36.893 3.821 9.004 1.00 46.94 316 PRO A N 1
ATOM 2395 C CA . PRO A 1 316 ? 36.205 2.695 8.400 1.00 46.94 316 PRO A CA 1
ATOM 2396 C C . PRO A 1 316 ? 37.135 1.469 8.415 1.00 46.94 316 PRO A C 1
ATOM 2398 O O . PRO A 1 316 ? 38.337 1.602 8.168 1.00 46.94 316 PRO A O 1
ATOM 2401 N N . PRO A 1 317 ? 36.613 0.257 8.674 1.00 44.88 317 PRO A N 1
ATOM 2402 C CA . PRO A 1 317 ? 37.422 -0.951 8.646 1.00 44.88 317 PRO A CA 1
ATOM 2403 C C . PRO A 1 317 ? 38.021 -1.146 7.248 1.00 44.88 317 PRO A C 1
ATOM 2405 O O . PRO A 1 317 ? 37.313 -1.374 6.265 1.00 44.88 317 PRO A O 1
ATOM 2408 N N . THR A 1 318 ? 39.348 -1.080 7.174 1.00 47.38 318 THR A N 1
ATOM 2409 C CA . THR A 1 318 ? 40.158 -1.465 6.018 1.00 47.38 318 THR A CA 1
ATOM 2410 C C . THR A 1 318 ? 40.037 -2.974 5.805 1.00 47.38 318 THR A C 1
ATOM 2412 O O . THR A 1 318 ? 40.820 -3.768 6.317 1.00 47.38 318 THR A O 1
ATOM 2415 N N . GLY A 1 319 ? 38.989 -3.393 5.095 1.00 40.00 319 GLY A N 1
ATOM 2416 C CA . GLY A 1 319 ? 38.736 -4.817 4.854 1.00 40.00 319 GLY A CA 1
ATOM 2417 C C . GLY A 1 319 ? 37.655 -5.159 3.832 1.00 40.00 319 GLY A C 1
ATOM 2418 O O . GLY A 1 319 ? 37.336 -6.334 3.684 1.00 40.00 319 GLY A O 1
ATOM 2419 N N . PHE A 1 320 ? 37.097 -4.181 3.115 1.00 34.56 320 PHE A N 1
ATOM 2420 C CA . PHE A 1 320 ? 36.308 -4.447 1.912 1.00 34.56 320 PHE A CA 1
ATOM 2421 C C . PHE A 1 320 ? 37.156 -4.100 0.691 1.00 34.56 320 PHE A C 1
ATOM 2423 O O . PHE A 1 320 ? 37.212 -2.950 0.263 1.00 34.56 320 PHE A O 1
ATOM 2430 N N . GLU A 1 321 ? 37.838 -5.107 0.147 1.00 36.62 321 GLU A N 1
ATOM 2431 C CA . GLU A 1 321 ? 38.356 -5.041 -1.216 1.00 36.62 321 GLU A CA 1
ATOM 2432 C C . GLU A 1 321 ? 37.157 -4.877 -2.157 1.00 36.62 321 GLU A C 1
ATOM 2434 O O . GLU A 1 321 ? 36.388 -5.808 -2.406 1.00 36.62 321 GLU A O 1
ATOM 2439 N N . THR A 1 322 ? 36.959 -3.663 -2.660 1.00 40.66 322 THR A N 1
ATOM 2440 C CA . THR A 1 322 ? 36.185 -3.457 -3.877 1.00 40.66 322 THR A CA 1
ATOM 2441 C C . THR A 1 322 ? 36.904 -4.200 -5.008 1.00 40.66 322 THR A C 1
ATOM 2443 O O . THR A 1 322 ? 38.127 -4.086 -5.127 1.00 40.66 322 THR A O 1
ATOM 2446 N N . PRO A 1 323 ? 36.209 -4.978 -5.859 1.00 38.25 323 PRO A N 1
ATOM 2447 C CA . PRO A 1 323 ? 36.823 -5.479 -7.076 1.00 38.25 323 PRO A CA 1
ATOM 2448 C C . PRO A 1 323 ? 37.284 -4.274 -7.893 1.00 38.25 323 PRO A C 1
ATOM 2450 O O . PRO A 1 323 ? 36.471 -3.477 -8.361 1.00 38.25 323 PRO A O 1
ATOM 2453 N N . ASN A 1 324 ? 38.600 -4.128 -8.000 1.00 34.66 324 ASN A N 1
ATOM 2454 C CA . ASN A 1 324 ? 39.264 -3.071 -8.738 1.00 34.66 324 ASN A CA 1
ATOM 2455 C C . ASN A 1 324 ? 38.861 -3.186 -10.217 1.00 34.66 324 ASN A C 1
ATOM 2457 O O . ASN A 1 324 ? 39.345 -4.062 -10.937 1.00 34.66 324 ASN A O 1
ATOM 2461 N N . PHE A 1 325 ? 37.910 -2.363 -10.653 1.00 41.12 325 PHE A N 1
ATOM 2462 C CA . PHE A 1 325 ? 37.494 -2.300 -12.047 1.00 41.12 325 PHE A CA 1
ATOM 2463 C C . PHE A 1 325 ? 38.406 -1.299 -12.752 1.00 41.12 325 PHE A C 1
ATOM 2465 O O . PHE A 1 325 ? 38.121 -0.107 -12.790 1.00 41.12 325 PHE A O 1
ATOM 2472 N N . ASP A 1 326 ? 39.532 -1.794 -13.263 1.00 39.34 326 ASP A N 1
ATOM 2473 C CA . ASP A 1 326 ? 40.426 -1.046 -14.146 1.00 39.34 326 ASP A CA 1
ATOM 2474 C C . ASP A 1 326 ? 39.761 -0.937 -15.534 1.00 39.34 326 ASP A C 1
ATOM 2476 O O . ASP A 1 326 ? 39.601 -1.958 -16.219 1.00 39.34 326 ASP A O 1
ATOM 2480 N N . PRO A 1 327 ? 39.313 0.252 -15.980 1.00 40.19 327 PRO A N 1
ATOM 2481 C CA . PRO A 1 327 ? 38.734 0.404 -17.301 1.00 40.19 327 PRO A CA 1
ATOM 2482 C C . PRO A 1 327 ? 39.872 0.451 -18.322 1.00 40.19 327 PRO A C 1
ATOM 2484 O O . PRO A 1 327 ? 40.287 1.518 -18.764 1.00 40.19 327 PRO A O 1
ATOM 2487 N N . GLN A 1 328 ? 40.374 -0.716 -18.724 1.00 39.06 328 GLN A N 1
ATOM 2488 C CA . GLN A 1 328 ? 41.277 -0.835 -19.868 1.00 39.06 328 GLN A CA 1
ATOM 2489 C C . GLN A 1 328 ? 40.557 -0.353 -21.143 1.00 39.06 328 GLN A C 1
ATOM 2491 O O . GLN A 1 328 ? 39.605 -1.004 -21.596 1.00 39.06 328 GLN A O 1
ATOM 2496 N N . PRO A 1 329 ? 40.995 0.747 -21.784 1.00 42.06 329 PRO A N 1
ATOM 2497 C CA . PRO A 1 329 ? 40.425 1.176 -23.047 1.00 42.06 329 PRO A CA 1
ATOM 2498 C C . PRO A 1 329 ? 41.043 0.315 -24.153 1.00 42.06 329 PRO A C 1
ATOM 2500 O O . PRO A 1 329 ? 42.144 0.591 -24.621 1.00 42.06 329 PRO A O 1
ATOM 2503 N N . GLY A 1 330 ? 40.364 -0.757 -24.577 1.00 42.81 330 GLY A N 1
ATOM 2504 C CA . GLY A 1 330 ? 40.824 -1.478 -25.774 1.00 42.81 330 GLY A CA 1
ATOM 2505 C C . GLY A 1 330 ? 40.396 -2.923 -26.003 1.00 42.81 330 GLY A C 1
ATOM 2506 O O . GLY A 1 330 ? 40.676 -3.439 -27.082 1.00 42.81 330 GLY A O 1
ATOM 2507 N N . ARG A 1 331 ? 39.700 -3.605 -25.086 1.00 35.75 331 ARG A N 1
ATOM 2508 C CA . ARG A 1 331 ? 39.157 -4.947 -25.382 1.00 35.75 331 ARG A CA 1
ATOM 2509 C C . ARG A 1 331 ? 37.646 -4.911 -25.548 1.00 35.75 331 ARG A C 1
ATOM 2511 O O . ARG A 1 331 ? 36.898 -5.065 -24.592 1.00 35.75 331 ARG A O 1
ATOM 2518 N N . ARG A 1 332 ? 37.199 -4.765 -26.799 1.00 41.75 332 ARG A N 1
ATOM 2519 C CA . ARG A 1 332 ? 35.854 -5.201 -27.190 1.00 41.75 332 ARG A CA 1
ATOM 2520 C C . ARG A 1 332 ? 35.761 -6.705 -26.934 1.00 41.75 332 ARG A C 1
ATOM 2522 O O . ARG A 1 332 ? 36.559 -7.465 -27.480 1.00 41.75 332 ARG A O 1
ATOM 2529 N N . ALA A 1 333 ? 34.793 -7.126 -26.125 1.00 38.19 333 ALA A N 1
ATOM 2530 C CA . ALA A 1 333 ? 34.315 -8.499 -26.185 1.00 38.19 333 ALA A CA 1
ATOM 2531 C C . ALA A 1 333 ? 33.873 -8.783 -27.637 1.00 38.19 333 ALA A C 1
ATOM 2533 O O . ALA A 1 333 ? 33.292 -7.889 -28.264 1.00 38.19 333 ALA A O 1
ATOM 2534 N N . PRO A 1 334 ? 34.163 -9.967 -28.206 1.00 40.97 334 PRO A N 1
ATOM 2535 C CA . PRO A 1 334 ? 33.616 -10.327 -29.504 1.00 40.97 334 PRO A CA 1
ATOM 2536 C C . PRO A 1 334 ? 32.093 -10.238 -29.410 1.00 40.97 334 PRO A C 1
ATOM 2538 O O . PRO A 1 334 ? 31.499 -10.789 -28.482 1.00 40.97 334 PRO A O 1
ATOM 2541 N N . LEU A 1 335 ? 31.475 -9.523 -30.351 1.00 46.41 335 LEU A N 1
ATOM 2542 C CA . LEU A 1 335 ? 30.034 -9.605 -30.561 1.00 46.41 335 LEU A CA 1
ATOM 2543 C C . LEU A 1 335 ? 29.648 -11.089 -30.671 1.00 46.41 335 LEU A C 1
ATOM 2545 O O . LEU A 1 335 ? 30.420 -11.859 -31.258 1.00 46.41 335 LEU A O 1
ATOM 2549 N N . PRO A 1 336 ? 28.491 -11.506 -30.127 1.00 47.47 336 PRO A N 1
ATOM 2550 C CA . PRO A 1 336 ? 27.938 -12.815 -30.435 1.00 47.47 336 PRO A CA 1
ATOM 2551 C C . PRO A 1 336 ? 27.939 -12.964 -31.955 1.00 47.47 336 PRO A C 1
ATOM 2553 O O . PRO A 1 336 ? 27.411 -12.099 -32.653 1.00 47.47 336 PRO A O 1
ATOM 2556 N N . GLN A 1 337 ? 28.613 -13.998 -32.461 1.00 49.66 337 GLN A N 1
ATOM 2557 C CA . GLN A 1 337 ? 28.562 -14.306 -33.882 1.00 49.66 337 GLN A CA 1
ATOM 2558 C C . GLN A 1 337 ? 27.099 -14.479 -34.278 1.00 49.66 337 GLN A C 1
ATOM 2560 O O . GLN A 1 337 ? 26.317 -15.051 -33.512 1.00 49.66 337 GLN A O 1
ATOM 2565 N N . ASP A 1 338 ? 26.758 -13.957 -35.455 1.00 45.81 338 ASP A N 1
ATOM 2566 C CA . ASP A 1 338 ? 25.442 -14.112 -36.055 1.00 45.81 338 ASP A CA 1
ATOM 2567 C C . ASP A 1 338 ? 24.969 -15.568 -35.919 1.00 45.81 338 ASP A C 1
ATOM 2569 O O . ASP A 1 338 ? 25.768 -16.498 -36.110 1.00 45.81 338 ASP A O 1
ATOM 2573 N N . PRO A 1 339 ? 23.688 -15.802 -35.576 1.00 48.78 339 PRO A N 1
ATOM 2574 C CA . PRO A 1 339 ? 23.150 -17.150 -35.556 1.00 48.78 339 PRO A CA 1
ATOM 2575 C C . PRO A 1 339 ? 23.390 -17.801 -36.925 1.00 48.78 339 PRO A C 1
ATOM 2577 O O . PRO A 1 339 ? 23.306 -17.117 -37.951 1.00 48.78 339 PRO A O 1
ATOM 2580 N N . PRO A 1 340 ? 23.701 -19.109 -36.966 1.00 43.34 340 PRO A N 1
ATOM 2581 C CA . PRO A 1 340 ? 23.991 -19.795 -38.212 1.00 43.34 340 PRO A CA 1
ATOM 2582 C C . PRO A 1 340 ? 22.850 -19.561 -39.203 1.00 43.34 340 PRO A C 1
ATOM 2584 O O . PRO A 1 340 ? 21.699 -19.929 -38.963 1.00 43.34 340 PRO A O 1
ATOM 2587 N N . SER A 1 341 ? 23.199 -18.913 -40.314 1.00 48.12 341 SER A N 1
ATOM 2588 C CA . SER A 1 341 ? 22.327 -18.683 -41.457 1.00 48.12 341 SER A CA 1
ATOM 2589 C C . SER A 1 341 ? 21.907 -20.048 -42.011 1.00 48.12 341 SER A C 1
ATOM 2591 O O . SER A 1 341 ? 22.667 -20.702 -42.722 1.00 48.12 341 SER A O 1
ATOM 2593 N N . GLY A 1 342 ? 20.748 -20.549 -41.576 1.00 47.81 342 GLY A N 1
ATOM 2594 C CA . GLY A 1 342 ? 20.320 -21.907 -41.924 1.00 47.81 342 GLY A CA 1
ATOM 2595 C C . GLY A 1 342 ? 19.006 -22.420 -41.331 1.00 47.81 342 GLY A C 1
ATOM 2596 O O . GLY A 1 342 ? 18.611 -23.530 -41.671 1.00 47.81 342 GLY A O 1
ATOM 2597 N N . ALA A 1 343 ? 18.294 -21.657 -40.497 1.00 48.88 343 ALA A N 1
ATOM 2598 C CA . ALA A 1 343 ? 16.975 -22.051 -39.994 1.00 48.88 343 ALA A CA 1
ATOM 2599 C C . ALA A 1 343 ? 15.930 -20.986 -40.353 1.00 48.88 343 ALA A C 1
ATOM 2601 O O . ALA A 1 343 ? 15.578 -20.133 -39.546 1.00 48.88 343 ALA A O 1
ATOM 2602 N N . GLY A 1 344 ? 15.468 -21.018 -41.604 1.00 44.59 344 GLY A N 1
ATOM 2603 C CA . GLY A 1 344 ? 14.387 -20.172 -42.111 1.00 44.59 344 GLY A CA 1
ATOM 2604 C C . GLY A 1 344 ? 13.013 -20.632 -41.625 1.00 44.59 344 GLY A C 1
ATOM 2605 O O . GLY A 1 344 ? 12.217 -21.110 -42.426 1.00 44.59 344 GLY A O 1
ATOM 2606 N N . GLY A 1 345 ? 12.754 -20.518 -40.323 1.00 57.91 345 GLY A N 1
ATOM 2607 C CA . GLY A 1 345 ? 11.394 -20.483 -39.790 1.00 57.91 345 GLY A CA 1
ATOM 2608 C C . GLY A 1 345 ? 11.012 -19.030 -39.547 1.00 57.91 345 GLY A C 1
ATOM 2609 O O . GLY A 1 345 ? 11.778 -18.297 -38.918 1.00 57.91 345 GLY A O 1
ATOM 2610 N N . SER A 1 346 ? 9.866 -18.592 -40.065 1.00 74.75 346 SER A N 1
ATOM 2611 C CA . SER A 1 346 ? 9.305 -17.292 -39.692 1.00 74.75 346 SER A CA 1
ATOM 2612 C C . SER A 1 346 ? 9.099 -17.259 -38.172 1.00 74.75 346 SER A C 1
ATOM 2614 O O . SER A 1 346 ? 8.788 -18.281 -37.562 1.00 74.75 346 SER A O 1
ATOM 2616 N N . LEU A 1 347 ? 9.220 -16.086 -37.544 1.00 56.03 347 LEU A N 1
ATOM 2617 C CA . LEU A 1 347 ? 8.828 -15.887 -36.140 1.00 56.03 347 LEU A CA 1
ATOM 2618 C C . LEU A 1 347 ? 7.389 -16.389 -35.885 1.00 56.03 347 LEU A C 1
ATOM 2620 O O . LEU A 1 347 ? 7.068 -16.874 -34.802 1.00 56.03 347 LEU A O 1
ATOM 2624 N N . GLU A 1 348 ? 6.536 -16.317 -36.909 1.00 63.41 348 GLU A N 1
ATOM 2625 C CA . GLU A 1 348 ? 5.176 -16.853 -36.889 1.00 63.41 348 GLU A CA 1
ATOM 2626 C C . GLU A 1 348 ? 5.150 -18.386 -36.786 1.00 63.41 348 GLU A C 1
ATOM 2628 O O . GLU A 1 348 ? 4.323 -18.918 -36.048 1.00 63.41 348 GLU A O 1
ATOM 2633 N N . ASP A 1 349 ? 6.089 -19.099 -37.418 1.00 79.56 349 ASP A N 1
ATOM 2634 C CA . ASP A 1 349 ? 6.189 -20.564 -37.348 1.00 79.56 349 ASP A CA 1
ATOM 2635 C C . ASP A 1 349 ? 6.622 -21.029 -35.948 1.00 79.56 349 ASP A C 1
ATOM 2637 O O . ASP A 1 349 ? 6.094 -22.008 -35.411 1.00 79.56 349 ASP A O 1
ATOM 2641 N N . GLU A 1 350 ? 7.554 -20.303 -35.321 1.00 75.31 350 GLU A N 1
ATOM 2642 C CA . GLU A 1 350 ? 7.980 -20.535 -33.932 1.00 75.31 350 GLU A CA 1
ATOM 2643 C C . GLU A 1 350 ? 6.820 -20.290 -32.949 1.00 75.31 350 GLU A C 1
ATOM 2645 O O . GLU A 1 350 ? 6.566 -21.107 -32.054 1.00 75.31 350 GLU A O 1
ATOM 2650 N N . LEU A 1 351 ? 6.050 -19.216 -33.155 1.00 65.75 351 LEU A N 1
ATOM 2651 C CA . LEU A 1 351 ? 4.893 -18.880 -32.322 1.00 65.75 351 LEU A CA 1
ATOM 2652 C C . LEU A 1 351 ? 3.757 -19.903 -32.482 1.00 65.75 351 LEU A C 1
ATOM 2654 O O . LEU A 1 351 ? 3.131 -20.323 -31.500 1.00 65.75 351 LEU A O 1
ATOM 2658 N N . GLU A 1 352 ? 3.502 -20.352 -33.709 1.00 83.06 352 GLU A N 1
ATOM 2659 C CA . GLU A 1 352 ? 2.470 -21.344 -33.998 1.00 83.06 352 GLU A CA 1
ATOM 2660 C C . GLU A 1 352 ? 2.850 -22.727 -33.444 1.00 83.06 352 GLU A C 1
ATOM 2662 O O . GLU A 1 352 ? 1.999 -23.449 -32.907 1.00 83.06 352 GLU A O 1
ATOM 2667 N N . LYS A 1 353 ? 4.141 -23.077 -33.477 1.00 88.31 353 LYS A N 1
ATOM 2668 C CA . LYS A 1 353 ? 4.683 -24.295 -32.860 1.00 88.31 353 LYS A CA 1
ATOM 2669 C C . LYS A 1 353 ? 4.569 -24.262 -31.334 1.00 88.31 353 LYS A C 1
ATOM 2671 O O . LYS A 1 353 ? 4.114 -25.246 -30.743 1.00 88.31 353 LYS A O 1
ATOM 2676 N N . ALA A 1 354 ? 4.899 -23.137 -30.696 1.00 76.06 354 ALA A N 1
ATOM 2677 C CA . ALA A 1 354 ? 4.740 -22.960 -29.250 1.00 76.06 354 ALA A CA 1
ATOM 2678 C C . ALA A 1 354 ? 3.262 -23.049 -28.820 1.00 76.06 354 ALA A C 1
ATOM 2680 O O . ALA A 1 354 ? 2.924 -23.727 -27.844 1.00 76.06 354 ALA A O 1
ATOM 2681 N N . THR A 1 355 ? 2.362 -22.444 -29.599 1.00 84.00 355 THR A N 1
ATOM 2682 C CA . THR A 1 355 ? 0.914 -22.459 -29.338 1.00 84.00 355 THR A CA 1
ATOM 2683 C C . THR A 1 355 ? 0.320 -23.866 -29.477 1.00 84.00 355 THR A C 1
ATOM 2685 O O . THR A 1 355 ? -0.495 -24.280 -28.645 1.00 84.00 355 THR A O 1
ATOM 2688 N N . ARG A 1 356 ? 0.754 -24.645 -30.481 1.00 90.25 356 ARG A N 1
ATOM 2689 C CA . ARG A 1 356 ? 0.362 -26.061 -30.621 1.00 90.25 356 ARG A CA 1
ATOM 2690 C C . ARG A 1 356 ? 0.856 -26.908 -29.449 1.00 90.25 356 ARG A C 1
ATOM 2692 O O . ARG A 1 356 ? 0.061 -27.636 -28.859 1.00 90.25 356 ARG A O 1
ATOM 2699 N N . ALA A 1 357 ? 2.117 -26.752 -29.045 1.00 86.56 357 ALA A N 1
ATOM 2700 C CA . ALA A 1 357 ? 2.682 -27.503 -27.923 1.00 86.56 357 ALA A CA 1
ATOM 2701 C C . ALA A 1 357 ? 1.920 -27.261 -26.605 1.00 86.56 357 ALA A C 1
ATOM 2703 O O . ALA A 1 357 ? 1.695 -28.195 -25.828 1.00 86.56 357 ALA A O 1
ATOM 2704 N N . MET A 1 358 ? 1.476 -26.023 -26.367 1.00 71.19 358 MET A N 1
ATOM 2705 C CA . MET A 1 358 ? 0.693 -25.674 -25.182 1.00 71.19 358 MET A CA 1
ATOM 2706 C C . MET A 1 358 ? -0.723 -26.268 -25.222 1.00 71.19 358 MET A C 1
ATOM 2708 O O . MET A 1 358 ? -1.195 -26.796 -24.214 1.00 71.19 358 MET A O 1
ATOM 2712 N N . ARG A 1 359 ? -1.373 -26.267 -26.393 1.00 89.38 359 ARG A N 1
ATOM 2713 C CA . ARG A 1 359 ? -2.688 -26.899 -26.591 1.00 89.38 359 ARG A CA 1
ATOM 2714 C C . ARG A 1 359 ? -2.639 -28.410 -26.349 1.00 89.38 359 ARG A C 1
ATOM 2716 O O . ARG A 1 359 ? -3.490 -28.938 -25.636 1.00 89.38 359 ARG A O 1
ATOM 2723 N N . ASP A 1 360 ? -1.613 -29.086 -26.855 1.00 89.94 360 ASP A N 1
ATOM 2724 C CA . ASP A 1 360 ? -1.449 -30.535 -26.679 1.00 89.94 360 ASP A CA 1
ATOM 2725 C C . ASP A 1 360 ? -1.146 -30.918 -25.226 1.00 89.94 360 ASP A C 1
ATOM 2727 O O . ASP A 1 360 ? -1.444 -32.028 -24.777 1.00 89.94 360 ASP A O 1
ATOM 2731 N N . ARG A 1 361 ? -0.515 -30.020 -24.463 1.00 87.62 361 ARG A N 1
ATOM 2732 C CA . ARG A 1 361 ? -0.299 -30.223 -23.029 1.00 87.62 361 ARG A CA 1
ATOM 2733 C C . ARG A 1 361 ? -1.612 -30.122 -22.251 1.00 87.62 361 ARG A C 1
ATOM 2735 O O . ARG A 1 361 ? -1.878 -30.993 -21.430 1.00 87.62 361 ARG A O 1
ATOM 2742 N N . LEU A 1 362 ? -2.444 -29.130 -22.568 1.00 84.44 362 LEU A N 1
ATOM 2743 C CA . LEU A 1 362 ? -3.760 -28.954 -21.946 1.00 84.44 362 LEU A CA 1
ATOM 2744 C C . LEU A 1 362 ? -4.712 -30.114 -22.265 1.00 84.44 362 LEU A C 1
ATOM 2746 O O . LEU A 1 362 ? -5.400 -30.596 -21.371 1.00 84.44 362 LEU A O 1
ATOM 2750 N N . ALA A 1 363 ? -4.699 -30.625 -23.500 1.00 85.88 363 ALA A N 1
ATOM 2751 C CA . ALA A 1 363 ? -5.480 -31.808 -23.867 1.00 85.88 363 ALA A CA 1
ATOM 2752 C C . ALA A 1 363 ? -5.060 -33.051 -23.056 1.00 85.88 363 ALA A C 1
ATOM 2754 O O . ALA A 1 363 ? -5.904 -33.771 -22.534 1.00 85.88 363 ALA A O 1
ATOM 2755 N N . ARG A 1 364 ? -3.749 -33.255 -22.862 1.00 91.38 364 ARG A N 1
ATOM 2756 C CA . ARG A 1 364 ? -3.213 -34.369 -22.056 1.00 91.38 364 ARG A CA 1
ATOM 2757 C C . ARG A 1 364 ? -3.489 -34.252 -20.560 1.00 91.38 364 ARG A C 1
ATOM 2759 O O . ARG A 1 364 ? -3.497 -35.269 -19.871 1.00 91.38 364 ARG A O 1
ATOM 2766 N N . GLU A 1 365 ? -3.644 -33.038 -20.043 1.00 84.62 365 GLU A N 1
ATOM 2767 C CA . GLU A 1 365 ? -4.048 -32.810 -18.653 1.00 84.62 365 GLU A CA 1
ATOM 2768 C C . GLU A 1 365 ? -5.565 -32.977 -18.477 1.00 84.62 365 GLU A C 1
ATOM 2770 O O . GLU A 1 365 ? -5.988 -33.479 -17.440 1.00 84.62 365 GLU A O 1
ATOM 2775 N N . SER A 1 366 ? -6.364 -32.663 -19.503 1.00 85.00 366 SER A N 1
ATOM 2776 C CA . SER A 1 366 ? -7.818 -32.873 -19.502 1.00 85.00 366 SER A CA 1
ATOM 2777 C C . SER A 1 366 ? -8.229 -34.348 -19.547 1.00 85.00 366 SER A C 1
ATOM 2779 O O . SER A 1 366 ? -9.247 -34.685 -18.963 1.00 85.00 366 SER A O 1
ATOM 2781 N N . ASP A 1 367 ? -7.454 -35.224 -20.194 1.00 84.81 367 ASP A N 1
ATOM 2782 C CA . ASP A 1 367 ? -7.727 -36.677 -20.241 1.00 84.81 367 ASP A CA 1
ATOM 2783 C C . ASP A 1 367 ? -7.344 -37.420 -18.944 1.00 84.81 367 ASP A C 1
ATOM 2785 O O . ASP A 1 367 ? -7.573 -38.622 -18.811 1.00 84.81 367 ASP A O 1
ATOM 2789 N N . LYS A 1 368 ? -6.710 -36.732 -17.984 1.00 79.44 368 LYS A N 1
ATOM 2790 C CA . LYS A 1 368 ? -6.261 -37.318 -16.708 1.00 79.44 368 LYS A CA 1
ATOM 2791 C C . LYS A 1 368 ? -7.218 -37.072 -15.536 1.00 79.44 368 LYS A C 1
ATOM 2793 O O . LYS A 1 368 ? -6.891 -37.492 -14.423 1.00 79.44 368 LYS A O 1
ATOM 2798 N N . GLY A 1 369 ? -8.349 -36.404 -15.762 1.00 66.81 369 GLY A N 1
ATOM 2799 C CA . GLY A 1 369 ? -9.421 -36.182 -14.782 1.00 66.81 369 GLY A CA 1
ATOM 2800 C C . GLY A 1 369 ? -10.728 -36.775 -15.270 1.00 66.81 369 GLY A C 1
ATOM 2801 O O . GLY A 1 369 ? -11.492 -37.246 -14.399 1.00 66.81 369 GLY A O 1
#